Protein AF-A7T6X8-F1 (afdb_monomer)

Organism: Nematostella vectensis (NCBI:txid45351)

Mean predicted aligned error: 19.82 Å

InterPro domains:
  IPR000061 SWAP/Surp [PF01805] (170-222)
  IPR000061 SWAP/Surp [PS50128] (172-215)
  IPR000061 SWAP/Surp [SM00648] (170-224)
  IPR035967 SWAP/Surp superfamily [G3DSA:1.10.10.790] (155-224)
  IPR035967 SWAP/Surp superfamily [SSF109905] (158-223)
  IPR051485 SR-related and CTD-associated factor [PTHR23140] (83-224)

Sequence (224 aa):
MAKLSASLIEEKLKAELSPKPDLKKKMKEKEKKKSNLELFKEELKRNQEERELRHKLKKGEMTDIPKEVLEALPSSFLLAQPKGKDIMGFEMKLGWGKAVPLPPHPIYVPPDMEEDNTPPPPSGLPFNAQPDNNTPSSENSENLDPNGFDRETLANAVVKVVIPKERGVLSMIHRVVEFVVREGPMFEAMIMNREINNPKMRFLFDNQSHEHTYYRWRLYSILQ

Foldseek 3Di:
DDPDDPVVVVVVVVVPPDPDDDDDPPDDPPPPPQPPVRVVVVVVVVVVVVVVVLVCVVVVVPPPDDPVVVVPDDCVSVPDFPAFDDDPNDGHTDDPDDDDPDPPDDPDDPPVRVVLQDADDQPVDFLSFAFDPPDPPDPPCPQADPVRDRPVRVVRTHHRQHQDPDPLLNVVLVVQLVVCVVVHPVSLVVCCVVCVPPPSCVLSVDRNDSSVSNSVVVSVVVVD

Solvent-accessible surface area (backbone atoms only — not comparable to full-atom values): 14329 Å² total; per-residue (Å²): 145,84,81,79,62,70,66,61,50,56,56,57,62,65,70,74,68,74,80,78,89,79,91,90,81,84,90,75,88,75,78,70,74,67,50,74,67,52,50,50,52,50,49,52,49,52,53,49,52,50,50,49,51,52,50,37,57,74,70,65,60,62,87,83,54,60,68,71,60,65,72,72,47,60,71,81,74,69,57,62,66,59,74,51,51,69,56,95,89,41,71,45,68,72,66,92,70,74,85,74,80,74,68,97,61,73,97,74,77,58,67,76,66,49,57,65,76,45,80,76,75,87,57,82,43,77,56,39,22,38,72,48,89,86,59,79,84,73,87,67,86,81,52,55,42,102,85,72,43,52,53,69,54,63,74,53,37,46,67,85,75,36,83,59,86,51,66,69,49,44,53,47,46,54,53,50,42,57,50,30,73,73,68,30,71,68,47,50,56,51,48,51,71,73,41,70,88,39,78,80,53,41,46,81,74,37,60,70,40,52,52,19,37,34,45,53,50,53,46,51,68,72,74,106

Radius of gyration: 42.23 Å; Cα contacts (8 Å, |Δi|>4): 136; chains: 1; bounding box: 113×102×73 Å

Nearest PDB structures (foldseek):
  7vh9-assembly1_A  TM=9.085E-01  e=1.928E-02  Homo sapiens

Secondary structure (DSSP, 8-state):
---SSHHHHHHHHHHS-------S--SSS------HHHHHHHHHHHHHHHHHHHHHHHHT-GGGS-HHHHHHS-TTTS----PPEEETTEEE----PPP-PPPSS-S---HHHHHHTSPPP--SSGGGPBPPTTS-----TT-B-TTS-BHHHHHH-B------S-HHHHHHHHHHHHHHHHH-HHHHHHHHHHSTT-GGGGGGT-TTSHHHHHHHHHHHHHH-

Structure (mmCIF, N/CA/C/O backbone):
data_AF-A7T6X8-F1
#
_entry.id   AF-A7T6X8-F1
#
loop_
_atom_site.group_PDB
_atom_site.id
_atom_site.type_symbol
_atom_site.label_atom_id
_atom_site.label_alt_id
_atom_site.label_comp_id
_atom_site.label_asym_id
_atom_site.label_entity_id
_atom_site.label_seq_id
_atom_site.pdbx_PDB_ins_code
_atom_site.Cartn_x
_atom_site.Cartn_y
_atom_site.Cartn_z
_atom_site.occupancy
_atom_site.B_iso_or_equiv
_atom_site.auth_seq_id
_atom_site.auth_comp_id
_atom_site.auth_asym_id
_atom_site.auth_atom_id
_atom_site.pdbx_PDB_model_num
ATOM 1 N N . MET A 1 1 ? -82.992 75.136 9.584 1.00 50.44 1 MET A N 1
ATOM 2 C CA . MET A 1 1 ? -81.829 74.812 8.729 1.00 50.44 1 MET A CA 1
ATOM 3 C C . MET A 1 1 ? -80.663 74.359 9.608 1.00 50.44 1 MET A C 1
ATOM 5 O O . MET A 1 1 ? -79.770 75.146 9.859 1.00 50.44 1 MET A O 1
ATOM 9 N N . ALA A 1 2 ? -80.736 73.131 10.142 1.00 51.50 2 ALA A N 1
ATOM 10 C CA . ALA A 1 2 ? -79.654 72.406 10.839 1.00 51.50 2 ALA A CA 1
ATOM 11 C C . ALA A 1 2 ? -80.142 70.978 11.192 1.00 51.50 2 ALA A C 1
ATOM 13 O O . ALA A 1 2 ? -80.046 70.519 12.323 1.00 51.50 2 ALA A O 1
ATOM 14 N N . LYS A 1 3 ? -80.774 70.297 10.227 1.00 49.47 3 LYS A N 1
ATOM 15 C CA . LYS A 1 3 ? -80.885 68.830 10.224 1.00 49.47 3 LYS A CA 1
ATOM 16 C C . LYS A 1 3 ? -79.689 68.331 9.400 1.00 49.47 3 LYS A C 1
ATOM 18 O O . LYS A 1 3 ? -79.326 69.030 8.460 1.00 49.47 3 LYS A O 1
ATOM 23 N N . LEU A 1 4 ? -79.161 67.139 9.696 1.00 52.66 4 LEU A N 1
ATOM 24 C CA . LEU A 1 4 ? -78.288 66.308 8.831 1.00 52.66 4 LEU A CA 1
ATOM 25 C C . LEU A 1 4 ? -76.766 66.259 9.088 1.00 52.66 4 LEU A C 1
ATOM 27 O O . LEU A 1 4 ? -76.119 65.451 8.433 1.00 52.66 4 LEU A O 1
ATOM 31 N N . SER A 1 5 ? -76.172 66.988 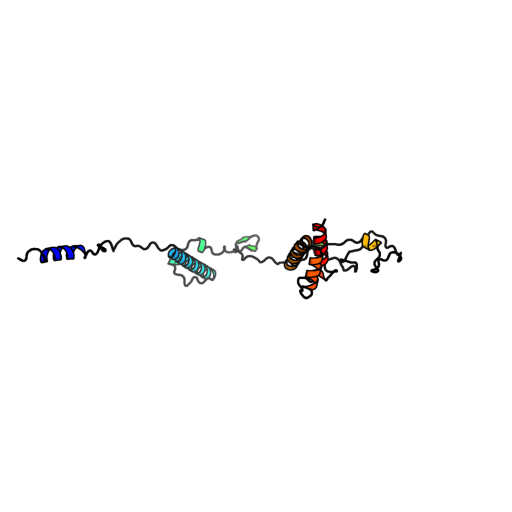10.042 1.00 59.84 5 SER A N 1
ATOM 32 C CA . SER A 1 5 ? -74.721 66.847 10.319 1.00 59.84 5 SER A CA 1
ATOM 33 C C . SER A 1 5 ? -74.378 66.047 11.581 1.00 59.84 5 SER A C 1
ATOM 35 O O . SER A 1 5 ? -73.465 65.234 11.537 1.00 59.84 5 SER A O 1
ATOM 37 N N . ALA A 1 6 ? -75.110 66.196 12.688 1.00 59.00 6 ALA A N 1
ATOM 38 C CA . ALA A 1 6 ? -74.748 65.531 13.948 1.00 59.00 6 ALA A CA 1
ATOM 39 C C . ALA A 1 6 ? -75.032 64.013 13.952 1.00 59.00 6 ALA A C 1
ATOM 41 O O . ALA A 1 6 ? -74.195 63.233 14.395 1.00 59.00 6 ALA A O 1
ATOM 42 N N . SER A 1 7 ? -76.155 63.569 13.378 1.00 58.25 7 SER A N 1
ATOM 43 C CA . SER A 1 7 ? -76.519 62.143 13.371 1.00 58.25 7 SER A CA 1
ATOM 44 C C . SER A 1 7 ? -75.709 61.305 12.372 1.00 58.25 7 SER A C 1
ATOM 46 O O . SER A 1 7 ? -75.439 60.140 12.639 1.00 58.25 7 SER A O 1
ATOM 48 N N . LEU A 1 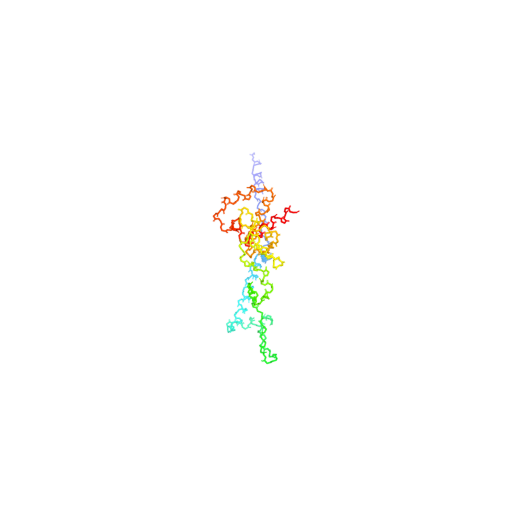8 ? -75.264 61.892 11.249 1.00 60.16 8 LEU A N 1
ATOM 49 C CA . LEU A 1 8 ? -74.367 61.214 10.297 1.00 60.16 8 LEU A CA 1
ATOM 50 C C . LEU A 1 8 ? -72.936 61.070 10.847 1.00 60.16 8 LEU A C 1
ATOM 52 O O . LEU A 1 8 ? -72.212 60.157 10.453 1.00 60.16 8 LEU A O 1
ATOM 56 N N . ILE A 1 9 ? -72.524 61.966 11.750 1.00 62.59 9 ILE A N 1
ATOM 57 C CA . ILE A 1 9 ? -71.222 61.898 12.424 1.00 62.59 9 ILE A CA 1
ATOM 58 C C . ILE A 1 9 ? -71.258 60.835 13.535 1.00 62.59 9 ILE A C 1
ATOM 60 O O . ILE A 1 9 ? -70.310 60.060 13.655 1.00 62.59 9 ILE A O 1
ATOM 64 N N . GLU A 1 10 ? -72.363 60.724 14.282 1.00 60.19 10 GLU A N 1
ATOM 65 C CA . GLU A 1 10 ? -72.543 59.679 15.303 1.00 60.19 10 GLU A CA 1
ATOM 66 C C . GLU A 1 10 ? -72.626 58.259 14.719 1.00 60.19 10 GLU A C 1
ATOM 68 O O . GLU A 1 10 ? -72.122 57.317 15.331 1.00 60.19 10 GLU A O 1
ATOM 73 N N . GLU A 1 11 ? -73.192 58.086 13.521 1.00 62.22 11 GLU A N 1
ATOM 74 C CA . GLU A 1 11 ? -73.258 56.777 12.856 1.00 62.22 11 GLU A CA 1
ATOM 75 C C . GLU A 1 11 ? -71.891 56.344 12.287 1.00 62.22 11 GLU A C 1
ATOM 77 O O . GLU A 1 11 ? -71.513 55.176 12.398 1.00 62.22 11 GLU A O 1
ATOM 82 N N . LYS A 1 12 ? -71.083 57.292 11.783 1.00 58.94 12 LYS A N 1
ATOM 83 C CA . LYS A 1 12 ? -69.713 57.017 11.307 1.00 58.94 12 LYS A CA 1
ATOM 84 C C . LYS A 1 12 ? -68.719 56.715 12.434 1.00 58.94 12 LYS A C 1
ATOM 86 O O . LYS A 1 12 ? -67.838 55.882 12.244 1.00 58.94 12 LYS A O 1
ATOM 91 N N . LEU A 1 13 ? -68.872 57.324 13.612 1.00 55.81 13 LEU A N 1
ATOM 92 C CA . LEU A 1 13 ? -68.012 57.053 14.777 1.00 55.81 13 LEU A CA 1
ATOM 93 C C . LEU A 1 13 ? -68.294 55.693 15.441 1.00 55.81 13 LEU A C 1
ATOM 95 O O . LEU A 1 13 ? -67.422 55.144 16.111 1.00 55.81 13 LEU A O 1
ATOM 99 N N . LYS A 1 14 ? -69.481 55.112 15.224 1.00 55.38 14 LYS A N 1
ATOM 100 C CA . LYS A 1 14 ? -69.857 53.788 15.750 1.00 55.38 14 LYS A CA 1
ATOM 101 C C . LYS A 1 14 ? -69.398 52.612 14.877 1.00 55.38 14 LYS A C 1
ATOM 103 O O . LYS A 1 14 ? -69.397 51.484 15.362 1.00 55.38 14 LYS A O 1
ATOM 108 N N . ALA A 1 15 ? -68.990 52.860 13.628 1.00 53.78 15 ALA A N 1
ATOM 109 C CA . ALA A 1 15 ? -68.554 51.826 12.683 1.00 53.78 15 ALA A CA 1
ATOM 110 C C . ALA A 1 15 ? -67.023 51.619 12.618 1.00 53.78 15 ALA A C 1
ATOM 112 O O . ALA A 1 15 ? -66.588 50.567 12.156 1.00 53.78 15 ALA A O 1
ATOM 113 N N . GLU A 1 16 ? -66.203 52.559 13.112 1.00 48.94 16 GLU A N 1
ATOM 114 C CA . GLU A 1 16 ? -64.727 52.437 13.123 1.00 48.94 16 GLU A CA 1
ATOM 115 C C . GLU A 1 16 ? -64.099 52.080 14.483 1.00 48.94 16 GLU A C 1
ATOM 117 O O . GLU A 1 16 ? -62.890 51.871 14.566 1.00 48.94 16 GLU A O 1
ATOM 122 N N . LEU A 1 17 ? -64.888 51.908 15.549 1.00 42.56 17 LEU A N 1
ATOM 123 C CA . LEU A 1 17 ? -64.399 51.375 16.828 1.00 42.56 17 LEU A CA 1
ATOM 124 C C . LEU A 1 17 ? -64.973 49.979 17.103 1.00 42.56 17 LEU A C 1
ATOM 126 O O . LEU A 1 17 ? -65.762 49.760 18.019 1.00 42.56 17 LEU A O 1
ATOM 130 N N . SER A 1 18 ? -64.543 49.003 16.305 1.00 33.81 18 SER A N 1
ATOM 131 C CA . SER A 1 18 ? -64.706 47.583 16.619 1.00 33.81 18 SER A CA 1
ATOM 132 C C . SER A 1 18 ? -63.384 46.983 17.122 1.00 33.81 18 SER A C 1
ATOM 134 O O . SER A 1 18 ? -62.561 46.550 16.309 1.00 33.81 18 SER A O 1
ATOM 136 N N . PRO A 1 19 ? -63.155 46.871 18.441 1.00 40.06 19 PRO A N 1
ATOM 137 C CA . PRO A 1 19 ? -62.264 45.853 18.965 1.00 40.06 19 PRO A CA 1
ATOM 138 C C . PRO A 1 19 ? -63.026 44.523 18.973 1.00 40.06 19 PRO A C 1
ATOM 140 O O . PRO A 1 19 ? -63.992 44.334 19.713 1.00 40.06 19 PRO A O 1
ATOM 143 N N . LYS A 1 20 ? -62.611 43.603 18.096 1.00 39.06 20 LYS A N 1
ATOM 144 C CA . LYS A 1 20 ? -63.085 42.212 18.082 1.00 39.06 20 LYS A CA 1
ATOM 145 C C . LYS A 1 20 ? -62.860 41.589 19.475 1.00 39.06 20 LYS A C 1
ATOM 147 O O . LYS A 1 20 ? -61.807 41.827 20.067 1.00 39.06 20 LYS A O 1
ATOM 152 N N . PRO A 1 21 ? -63.822 40.823 20.016 1.00 36.31 21 PRO A N 1
ATOM 153 C CA . PRO A 1 21 ? -63.784 40.381 21.402 1.00 36.31 21 PRO A CA 1
ATOM 154 C C . PRO A 1 21 ? -62.781 39.242 21.596 1.00 36.31 21 PRO A C 1
ATOM 156 O O . PRO A 1 21 ? -63.020 38.108 21.188 1.00 36.31 21 PRO A O 1
ATOM 159 N N . ASP A 1 22 ? -61.697 39.548 22.297 1.00 35.78 22 ASP A N 1
ATOM 160 C CA . ASP A 1 22 ? -60.913 38.579 23.052 1.00 35.78 22 ASP A CA 1
ATOM 161 C C . ASP A 1 22 ? -61.308 38.655 24.537 1.00 35.78 22 ASP A C 1
ATOM 163 O O . ASP A 1 22 ? -61.564 39.739 25.057 1.00 35.78 22 ASP A O 1
ATOM 167 N N . LEU A 1 23 ? -61.265 37.498 25.219 1.00 48.44 23 LEU A N 1
ATOM 168 C CA . LEU A 1 23 ? -61.299 37.277 26.684 1.00 48.44 23 LEU A CA 1
ATOM 169 C C . LEU A 1 23 ? -62.648 36.899 27.329 1.00 48.44 23 LEU A C 1
ATOM 171 O O . LEU A 1 23 ? -63.257 37.691 28.040 1.00 48.44 23 LEU A O 1
ATOM 175 N N . LYS A 1 24 ? -63.015 35.609 27.233 1.00 37.84 24 LYS A N 1
ATOM 176 C CA . LYS A 1 24 ? -63.602 34.811 28.346 1.00 37.84 24 LYS A CA 1
ATOM 177 C C . LYS A 1 24 ? -63.595 33.296 28.045 1.00 37.84 24 LYS A C 1
ATOM 179 O O . LYS A 1 24 ? -64.606 32.610 28.091 1.00 37.84 24 LYS A O 1
ATOM 184 N N . LYS A 1 25 ? -62.412 32.753 27.742 1.00 36.09 25 LYS A N 1
ATOM 185 C CA . LYS A 1 25 ? -62.094 31.310 27.852 1.00 36.09 25 LYS A CA 1
ATOM 186 C C . LYS A 1 25 ? -60.637 31.110 28.301 1.00 36.09 25 LYS A C 1
ATOM 188 O O . LYS A 1 25 ? -59.904 30.252 27.832 1.00 36.09 25 LYS A O 1
ATOM 193 N N . LYS A 1 26 ? -60.196 31.974 29.218 1.00 39.12 26 LYS A N 1
ATOM 194 C CA . LYS A 1 26 ? -58.982 31.816 30.025 1.00 39.12 26 LYS A CA 1
ATOM 195 C C . LYS A 1 26 ? -59.461 31.227 31.351 1.00 39.12 26 LYS A C 1
ATOM 197 O O . LYS A 1 26 ? -60.152 31.947 32.055 1.00 39.12 26 LYS A O 1
ATOM 202 N N . MET A 1 27 ? -59.177 29.948 31.627 1.00 34.91 27 MET A N 1
ATOM 203 C CA . MET A 1 27 ? -58.890 29.378 32.970 1.00 34.91 27 MET A CA 1
ATOM 204 C C . MET A 1 27 ? -59.031 27.848 33.080 1.00 34.91 27 MET A C 1
ATOM 206 O O . MET A 1 27 ? -58.720 27.297 34.129 1.00 34.91 27 MET A O 1
ATOM 210 N N . LYS A 1 28 ? -59.388 27.114 32.024 1.00 39.09 28 LYS A N 1
ATOM 211 C CA . LYS A 1 28 ? -59.296 25.644 32.025 1.00 39.09 28 LYS A CA 1
ATOM 212 C C . LYS A 1 28 ? -58.797 25.192 30.657 1.00 39.09 28 LYS A C 1
ATOM 214 O O . LYS A 1 28 ? -59.257 25.736 29.663 1.00 39.09 28 LYS A O 1
ATOM 219 N N . GLU A 1 29 ? -57.852 24.254 30.627 1.00 39.50 29 GLU A N 1
ATOM 220 C CA . GLU A 1 29 ? -57.319 23.611 29.409 1.00 39.50 29 GLU A CA 1
ATOM 221 C C . GLU A 1 29 ? -56.151 24.315 28.676 1.00 39.50 29 GLU A C 1
ATOM 223 O O . GLU A 1 29 ? -56.064 24.370 27.455 1.00 39.50 29 GLU A O 1
ATOM 228 N N . LYS A 1 30 ? -55.169 24.806 29.435 1.00 39.09 30 LYS A N 1
ATOM 229 C CA . LYS A 1 30 ? -53.761 24.776 28.998 1.00 39.09 30 LYS A CA 1
ATOM 230 C C . LYS A 1 30 ? -52.919 24.166 30.116 1.00 39.09 30 LYS A C 1
ATOM 232 O O . LYS A 1 30 ? -51.981 24.787 30.609 1.00 39.09 30 LYS A O 1
ATOM 237 N N . GLU A 1 31 ? -53.251 22.939 30.518 1.00 48.81 31 GLU A N 1
ATOM 238 C CA . GLU A 1 31 ? -52.177 22.033 30.926 1.00 48.81 31 GLU A CA 1
ATOM 239 C C . GLU A 1 31 ? -51.300 21.901 29.690 1.00 48.81 31 GLU A C 1
ATOM 241 O O . GLU A 1 31 ? -51.691 21.322 28.676 1.00 48.81 31 GLU A O 1
ATOM 246 N N . LYS A 1 32 ? -50.178 22.618 29.713 1.00 55.75 32 LYS A N 1
ATOM 247 C CA . LYS A 1 32 ? -49.198 22.603 28.641 1.00 55.75 32 LYS A CA 1
ATOM 248 C C . LYS A 1 32 ? -48.822 21.139 28.454 1.00 55.75 32 LYS A C 1
ATOM 250 O O . LYS A 1 32 ? -48.111 20.588 29.290 1.00 55.75 32 LYS A O 1
ATOM 255 N N . LYS A 1 33 ? -49.315 20.506 27.383 1.00 63.53 33 LYS A N 1
ATOM 256 C CA . LYS A 1 33 ? -48.686 19.299 26.851 1.00 63.53 33 LYS A CA 1
ATOM 257 C C . LYS A 1 33 ? -47.220 19.677 26.720 1.00 63.53 33 LYS A C 1
ATOM 259 O O . LYS A 1 33 ? -46.905 20.579 25.940 1.00 63.53 33 LYS A O 1
ATOM 264 N N . LYS A 1 34 ? -46.382 19.106 27.590 1.00 66.06 34 LYS A N 1
ATOM 265 C CA . LYS A 1 34 ? -44.943 19.356 27.599 1.00 66.06 34 LYS A CA 1
ATOM 266 C C . LYS A 1 34 ? -44.478 19.224 26.154 1.00 66.06 34 LYS A C 1
ATOM 268 O O . LYS A 1 34 ? -44.873 18.278 25.469 1.00 66.06 34 LYS A O 1
ATOM 273 N N . SER A 1 35 ? -43.744 20.218 25.663 1.00 77.81 35 SER A N 1
ATOM 274 C CA . SER A 1 35 ? -43.214 20.162 24.298 1.00 77.81 35 SER A CA 1
ATOM 275 C C . SER A 1 35 ? -42.442 18.850 24.134 1.00 77.81 35 SER A C 1
ATOM 277 O O . SER A 1 35 ? -41.796 18.415 25.086 1.00 77.81 35 SER A O 1
ATOM 279 N N . ASN A 1 36 ? -42.456 18.220 22.955 1.00 81.62 36 ASN A N 1
ATOM 280 C CA . ASN A 1 36 ? -41.652 17.011 22.710 1.00 81.62 36 ASN A CA 1
ATOM 281 C C . ASN A 1 36 ? -40.183 17.213 23.128 1.00 81.62 36 ASN A C 1
ATOM 283 O O . ASN A 1 36 ? -39.534 16.290 23.606 1.00 81.62 36 ASN A O 1
ATOM 287 N N . LEU A 1 37 ? -39.683 18.450 23.026 1.00 81.00 37 LEU A N 1
ATOM 288 C CA . LEU A 1 37 ? -38.355 18.833 23.492 1.00 81.00 37 LEU A CA 1
ATOM 289 C C . LEU A 1 37 ? -38.225 18.861 25.025 1.00 81.00 37 LEU A C 1
ATOM 291 O O . LEU A 1 37 ? -37.175 18.514 25.555 1.00 81.00 37 LEU A O 1
ATOM 295 N N . GLU A 1 38 ? -39.258 19.297 25.742 1.00 82.81 38 GLU A N 1
ATOM 296 C CA . GLU A 1 38 ? -39.285 19.287 27.210 1.00 82.81 38 GLU A CA 1
ATOM 297 C C . GLU A 1 38 ? -39.385 17.859 27.741 1.00 82.81 38 GLU A C 1
ATOM 299 O O . GLU A 1 38 ? -38.631 17.508 28.642 1.00 82.81 38 GLU A O 1
ATOM 304 N N . LEU A 1 39 ? -40.227 17.023 27.122 1.00 82.31 39 LEU A N 1
ATOM 305 C CA . LEU A 1 39 ? -40.316 15.591 27.418 1.00 82.31 39 LEU A CA 1
ATOM 306 C C . LEU A 1 39 ? -38.972 14.899 27.198 1.00 82.31 39 LEU A C 1
ATOM 308 O O . LEU A 1 39 ? -38.510 14.165 28.064 1.00 82.31 39 LEU A O 1
ATOM 312 N N . PHE A 1 40 ? -38.309 15.191 26.078 1.00 83.75 40 PHE A N 1
ATOM 313 C CA . PHE A 1 40 ? -37.001 14.622 25.777 1.00 83.75 40 PHE A CA 1
ATOM 314 C C . PHE A 1 40 ? -35.920 15.073 26.772 1.00 83.75 40 PHE A C 1
ATOM 316 O O . PHE A 1 40 ? -35.116 14.268 27.235 1.00 83.75 40 PHE A O 1
ATOM 323 N N . LYS A 1 41 ? -35.904 16.356 27.152 1.00 90.25 41 LYS A N 1
ATOM 324 C CA . LYS A 1 41 ? -34.962 16.878 28.157 1.00 90.25 41 LYS A CA 1
ATOM 325 C C . LYS A 1 41 ? -35.209 16.288 29.545 1.00 90.25 41 LYS A C 1
ATOM 327 O O . LYS A 1 41 ? -34.253 15.964 30.244 1.00 90.25 41 LYS A O 1
ATOM 332 N N . GLU A 1 42 ? -36.469 16.144 29.938 1.00 86.06 42 GLU A N 1
ATOM 333 C CA . GLU A 1 42 ? -36.867 15.519 31.201 1.00 86.06 42 GLU A CA 1
ATOM 334 C C . GLU A 1 42 ? -36.509 14.028 31.221 1.00 86.06 42 GLU A C 1
ATOM 336 O O . GLU A 1 42 ? -35.985 13.536 32.216 1.00 86.06 42 GLU A O 1
ATOM 341 N N . GLU A 1 43 ? -36.689 13.327 30.100 1.00 82.88 43 GLU A N 1
ATOM 342 C CA . GLU A 1 43 ? -36.266 11.938 29.929 1.00 82.88 43 GLU A CA 1
ATOM 343 C C . GLU A 1 43 ? -34.750 11.762 30.037 1.00 82.88 43 GLU A C 1
ATOM 345 O O . GLU A 1 43 ? -34.285 10.869 30.748 1.00 82.88 43 GLU A O 1
ATOM 350 N N . LEU A 1 44 ? -33.965 12.629 29.393 1.00 84.00 44 LEU A N 1
ATOM 351 C CA . LEU A 1 44 ? -32.509 12.595 29.526 1.00 84.00 44 LEU A CA 1
ATOM 352 C C . LEU A 1 44 ? -32.063 12.858 30.963 1.00 84.00 44 LEU A C 1
ATOM 354 O O . LEU A 1 44 ? -31.179 12.161 31.460 1.00 84.00 44 LEU A O 1
ATOM 358 N N . LYS A 1 45 ? -32.685 13.832 31.634 1.00 88.56 45 LYS A N 1
ATOM 359 C CA . LYS A 1 45 ? -32.372 14.158 33.026 1.00 88.56 45 LYS A CA 1
ATOM 360 C C . LYS A 1 45 ? -32.687 12.984 33.954 1.00 88.56 45 LYS A C 1
ATOM 362 O O . LYS A 1 45 ? -31.823 12.577 34.721 1.00 88.56 45 LYS A O 1
ATOM 367 N N . ARG A 1 46 ? -33.861 12.369 33.795 1.00 80.94 46 ARG A N 1
ATOM 368 C CA . ARG A 1 46 ? -34.264 11.163 34.528 1.00 80.94 46 ARG A CA 1
ATOM 369 C C . ARG A 1 46 ? -33.301 10.000 34.288 1.00 80.94 46 ARG A C 1
ATOM 371 O O . ARG A 1 46 ? -32.886 9.354 35.239 1.00 80.94 46 ARG A O 1
ATOM 378 N N . ASN A 1 47 ? -32.897 9.750 33.042 1.00 77.00 47 ASN A N 1
ATOM 379 C CA . ASN A 1 47 ? -31.933 8.689 32.725 1.00 77.00 47 ASN A CA 1
ATOM 380 C C . ASN A 1 47 ? -30.545 8.959 33.329 1.00 77.00 47 ASN A C 1
ATOM 382 O O . ASN A 1 47 ? -29.827 8.024 33.683 1.00 77.00 47 ASN A O 1
ATOM 386 N N . GLN A 1 48 ? -30.143 10.226 33.435 1.00 77.19 48 GLN A N 1
ATOM 387 C CA . GLN A 1 48 ? -28.886 10.612 34.067 1.00 77.19 48 GLN A CA 1
ATOM 388 C C . GLN A 1 48 ? -28.944 10.409 35.587 1.00 77.19 48 GLN A C 1
ATOM 390 O O . GLN A 1 48 ? -28.058 9.766 36.147 1.00 77.19 48 GLN A O 1
ATOM 395 N N . GLU A 1 49 ? -30.022 10.857 36.229 1.00 79.69 49 GLU A N 1
ATOM 396 C CA . GLU A 1 49 ? -30.288 10.635 37.656 1.00 79.69 49 GLU A CA 1
ATOM 397 C C . GLU A 1 49 ? -30.357 9.134 37.980 1.00 79.69 49 GLU A C 1
ATOM 399 O O . GLU A 1 49 ? -29.756 8.666 38.945 1.00 79.69 49 GLU A O 1
ATOM 404 N N . GLU A 1 50 ? -31.003 8.343 37.122 1.00 77.81 50 GLU A N 1
ATOM 405 C CA . GLU A 1 50 ? -31.057 6.886 37.230 1.00 77.81 50 GLU A CA 1
ATOM 406 C C . GLU A 1 50 ? -29.658 6.248 37.161 1.00 77.81 50 GLU A C 1
ATOM 408 O O . GLU A 1 50 ? -29.326 5.365 37.957 1.00 77.81 50 GLU A O 1
ATOM 413 N N . ARG A 1 51 ? -28.807 6.688 36.225 1.00 70.25 51 ARG A N 1
ATOM 414 C CA . ARG A 1 51 ? -27.418 6.209 36.106 1.00 70.25 51 ARG A CA 1
ATOM 415 C C . ARG A 1 51 ? -26.582 6.577 37.324 1.00 70.25 51 ARG A C 1
ATOM 417 O O . ARG A 1 51 ? -25.774 5.763 37.768 1.00 70.25 51 ARG A O 1
ATOM 424 N N . GLU A 1 52 ? -26.779 7.771 37.866 1.00 78.19 52 GLU A N 1
ATOM 425 C CA . GLU A 1 52 ? -26.105 8.225 39.080 1.00 78.19 52 GLU A CA 1
ATOM 426 C C . GLU A 1 52 ? -26.546 7.417 40.300 1.00 78.19 52 GLU A C 1
ATOM 428 O O . GLU A 1 52 ? -25.691 6.960 41.059 1.00 78.19 52 GLU A O 1
ATOM 433 N N . LEU A 1 53 ? -27.846 7.141 40.442 1.00 75.31 53 LEU A N 1
ATOM 434 C CA . LEU A 1 53 ? -28.375 6.244 41.471 1.00 75.31 53 LEU A CA 1
ATOM 435 C C . LEU A 1 53 ? -27.787 4.834 41.342 1.00 75.31 53 LEU A C 1
ATOM 437 O O . LEU A 1 53 ? -27.298 4.288 42.329 1.00 75.31 53 LEU A O 1
ATOM 441 N N . ARG A 1 54 ? -27.737 4.264 40.128 1.00 68.19 54 ARG A N 1
ATOM 442 C CA . ARG A 1 54 ? -27.086 2.962 39.871 1.00 68.19 54 ARG A CA 1
ATOM 443 C C . ARG A 1 54 ? -25.612 2.978 40.263 1.00 68.19 54 ARG A C 1
ATOM 445 O O . ARG A 1 54 ? -25.104 2.005 40.815 1.00 68.19 54 ARG A O 1
ATOM 452 N N . HIS A 1 55 ? -24.911 4.065 39.960 1.00 70.25 55 HIS A N 1
ATOM 453 C CA . HIS A 1 55 ? -23.494 4.195 40.262 1.00 70.25 55 HIS A CA 1
ATOM 454 C C . HIS A 1 55 ? -23.235 4.323 41.771 1.00 70.25 55 HIS A C 1
ATOM 456 O O . HIS A 1 55 ? -22.330 3.661 42.279 1.00 70.25 55 HIS A O 1
ATOM 462 N N . LYS A 1 56 ? -24.054 5.096 42.495 1.00 74.69 56 LYS A N 1
ATOM 463 C CA . LYS A 1 56 ? -24.018 5.196 43.965 1.00 74.69 56 LYS A CA 1
ATOM 464 C C . LYS A 1 56 ? -24.342 3.858 44.632 1.00 74.69 56 LYS A C 1
ATOM 466 O O . LYS A 1 56 ? -23.589 3.402 45.489 1.00 74.69 56 LYS A O 1
ATOM 471 N N . LEU A 1 57 ? -25.382 3.168 44.153 1.00 66.62 57 LEU A N 1
ATOM 472 C CA . LEU A 1 57 ? -25.766 1.834 44.624 1.00 66.62 57 LEU A CA 1
ATOM 473 C C . LEU A 1 57 ? -24.637 0.812 44.417 1.00 66.62 57 LEU A C 1
ATOM 475 O O . LEU A 1 57 ? -24.315 0.049 45.323 1.00 66.62 57 LEU A O 1
ATOM 479 N N . LYS A 1 58 ? -23.976 0.837 43.250 1.00 65.12 58 LYS A N 1
ATOM 480 C CA . LYS A 1 58 ? -22.822 -0.023 42.944 1.00 65.12 58 LYS A CA 1
ATOM 481 C C . LYS A 1 58 ? -21.597 0.285 43.814 1.00 65.12 58 LYS A C 1
ATOM 483 O O . LYS A 1 58 ? -20.815 -0.622 44.085 1.00 65.12 58 LYS A O 1
ATOM 488 N N . LYS A 1 59 ? -21.411 1.542 44.224 1.00 65.44 59 LYS A N 1
ATOM 489 C CA . LYS A 1 59 ? -20.319 1.971 45.114 1.00 65.44 59 LYS A CA 1
ATOM 490 C C . LYS A 1 59 ? -20.590 1.710 46.601 1.00 65.44 59 LYS A C 1
ATOM 492 O O . LYS A 1 59 ? -19.668 1.857 47.393 1.00 65.44 59 LYS A O 1
ATOM 497 N N . GLY A 1 60 ? -21.799 1.284 46.973 1.00 59.12 60 GLY A N 1
ATOM 498 C CA . GLY A 1 60 ? -22.142 0.952 48.358 1.00 59.12 60 GLY A CA 1
ATOM 499 C C . GLY A 1 60 ? -22.523 2.150 49.236 1.00 59.12 60 GLY A C 1
ATOM 500 O O . GLY A 1 60 ? -22.680 1.978 50.440 1.00 59.12 60 GLY A O 1
ATOM 501 N N . GLU A 1 61 ? -22.736 3.339 48.662 1.00 59.25 61 GLU A N 1
ATOM 502 C CA . GLU A 1 61 ? -23.239 4.540 49.359 1.00 59.25 61 GLU A CA 1
ATOM 503 C C . GLU A 1 61 ? -24.770 4.464 49.543 1.00 59.25 61 GLU A C 1
ATOM 505 O O . GLU A 1 61 ? -25.530 5.298 49.055 1.00 59.25 61 GLU A O 1
ATOM 510 N N . MET A 1 62 ? -25.259 3.403 50.195 1.00 57.66 62 MET A N 1
ATOM 511 C CA . MET A 1 62 ? -26.699 3.180 50.409 1.00 57.66 62 MET A CA 1
ATOM 512 C C . MET A 1 62 ? -27.287 4.031 51.549 1.00 57.66 62 MET A C 1
ATOM 514 O O . MET A 1 62 ? -28.501 4.051 51.728 1.00 57.66 62 MET A O 1
ATOM 518 N N . THR A 1 63 ? -26.443 4.704 52.338 1.00 57.19 63 THR A N 1
ATOM 519 C CA . THR A 1 63 ? -26.837 5.434 53.556 1.00 57.19 63 THR A CA 1
ATOM 520 C C . THR A 1 63 ? -27.549 6.754 53.276 1.00 57.19 63 THR A C 1
ATOM 522 O O . THR A 1 63 ? -28.345 7.191 54.102 1.00 57.19 63 THR A O 1
ATOM 525 N N . ASP A 1 64 ? -27.313 7.348 52.105 1.00 60.19 64 ASP A N 1
ATOM 526 C CA . ASP A 1 64 ? -27.785 8.698 51.764 1.00 60.19 64 ASP A CA 1
ATOM 527 C C . ASP A 1 64 ? -29.008 8.685 50.829 1.00 60.19 64 ASP A C 1
ATOM 529 O O . ASP A 1 64 ? -29.458 9.731 50.357 1.00 60.19 64 ASP A O 1
ATOM 533 N N . ILE A 1 65 ? -29.552 7.499 50.529 1.00 63.03 65 ILE A N 1
ATOM 534 C CA . ILE A 1 65 ? -30.700 7.333 49.632 1.00 63.03 65 ILE A CA 1
ATOM 535 C C . ILE A 1 65 ? -31.979 7.191 50.477 1.00 63.03 65 ILE A C 1
ATOM 537 O O . ILE A 1 65 ? -32.050 6.294 51.321 1.00 63.03 65 ILE A O 1
ATOM 541 N N . PRO A 1 66 ? -33.011 8.032 50.266 1.00 69.81 66 PRO A N 1
ATOM 542 C CA . PRO A 1 66 ? -34.281 7.914 50.978 1.00 69.81 66 PRO A CA 1
ATOM 543 C C . PRO A 1 66 ? -34.906 6.524 50.791 1.00 69.81 66 PRO A C 1
ATOM 545 O O . PRO A 1 66 ? -34.994 6.023 49.669 1.00 69.81 66 PRO A O 1
ATOM 548 N N . LYS A 1 67 ? -35.376 5.910 51.885 1.00 63.84 67 LYS A N 1
ATOM 549 C CA . LYS A 1 67 ? -35.940 4.544 51.891 1.00 63.84 67 LYS A CA 1
ATOM 550 C C . LYS A 1 67 ? -37.109 4.369 50.911 1.00 63.84 67 LYS A C 1
ATOM 552 O O . LYS A 1 67 ? -37.191 3.340 50.253 1.00 63.84 67 LYS A O 1
ATOM 557 N N . GLU A 1 68 ? -37.933 5.402 50.752 1.00 69.94 68 GLU A N 1
ATOM 558 C CA . GLU A 1 68 ? -39.062 5.441 49.807 1.00 69.94 68 GLU A CA 1
ATOM 559 C C . GLU A 1 68 ? -38.618 5.279 48.344 1.00 69.94 68 GLU A C 1
ATOM 561 O O . GLU A 1 68 ? -39.285 4.622 47.548 1.00 69.94 68 GLU A O 1
ATOM 566 N N . VAL A 1 69 ? -37.454 5.832 47.984 1.00 66.12 69 VAL A N 1
ATOM 567 C CA . VAL A 1 69 ? -36.890 5.711 46.633 1.00 66.12 69 VAL A CA 1
ATOM 568 C C . VAL A 1 69 ? -36.340 4.305 46.415 1.00 66.12 69 VAL A C 1
ATOM 570 O O . VAL A 1 69 ? -36.481 3.759 45.329 1.00 66.12 69 VAL A O 1
ATOM 573 N N . LEU A 1 70 ? -35.755 3.690 47.447 1.00 63.28 70 LEU A N 1
ATOM 574 C CA . LEU A 1 70 ? -35.257 2.314 47.384 1.00 63.28 70 LEU A CA 1
ATOM 575 C C . LEU A 1 70 ? -36.375 1.291 47.132 1.00 63.28 70 LEU A C 1
ATOM 577 O O . LEU A 1 70 ? -36.157 0.309 46.426 1.00 63.28 70 LEU A O 1
ATOM 581 N N . GLU A 1 71 ? -37.549 1.529 47.713 1.00 68.31 71 GLU A N 1
ATOM 582 C CA . GLU A 1 71 ? -38.713 0.640 47.648 1.00 68.31 71 GLU A CA 1
ATOM 583 C C . GLU A 1 71 ? -39.514 0.806 46.345 1.00 68.31 71 GLU A C 1
ATOM 585 O O . GLU A 1 71 ? -40.085 -0.156 45.837 1.00 68.31 71 GLU A O 1
ATOM 590 N N . ALA A 1 72 ? -39.490 2.004 45.750 1.00 69.88 72 ALA A N 1
ATOM 591 C CA . ALA A 1 72 ? -40.112 2.289 44.456 1.00 69.88 72 ALA A CA 1
ATOM 592 C C . ALA A 1 72 ? -39.266 1.854 43.240 1.00 69.88 72 ALA A C 1
ATOM 594 O O . ALA A 1 72 ? -39.740 1.916 42.101 1.00 69.88 72 ALA A O 1
ATOM 595 N N . LEU A 1 73 ? -38.012 1.433 43.444 1.00 61.50 73 LEU A N 1
ATOM 596 C CA . LEU A 1 73 ? -37.147 0.971 42.359 1.00 61.50 73 LEU A CA 1
ATOM 597 C C . LEU A 1 73 ? -37.521 -0.459 41.931 1.00 61.50 73 LEU A C 1
ATOM 599 O O . LEU A 1 73 ? -37.684 -1.341 42.775 1.00 61.50 73 LEU A O 1
ATOM 603 N N . PRO A 1 74 ? -37.603 -0.743 40.618 1.00 61.97 74 PRO A N 1
ATOM 604 C CA . PRO A 1 74 ? -37.885 -2.091 40.142 1.00 61.97 74 PRO A CA 1
ATOM 605 C C . PRO A 1 74 ? -36.795 -3.064 40.606 1.00 61.97 74 PRO A C 1
ATOM 607 O O . PRO A 1 74 ? -35.608 -2.734 40.589 1.00 61.97 74 PRO A O 1
ATOM 610 N N . SER A 1 75 ? -37.176 -4.293 40.973 1.00 57.72 75 SER A N 1
ATOM 611 C CA . SER A 1 75 ? -36.277 -5.304 41.564 1.00 57.72 75 SER A CA 1
ATOM 612 C C . SER A 1 75 ? -35.042 -5.624 40.705 1.00 57.72 75 SER A C 1
ATOM 614 O O . SER A 1 75 ? -34.028 -6.083 41.223 1.00 57.72 75 SER A O 1
ATOM 616 N N . SER A 1 76 ? -35.082 -5.322 39.403 1.00 56.25 76 SER A N 1
ATOM 617 C CA . SER A 1 76 ? -33.940 -5.392 38.484 1.00 56.25 76 SER A CA 1
ATOM 618 C C . SER A 1 76 ? -32.798 -4.419 38.817 1.00 56.25 76 SER A C 1
ATOM 620 O O . SER A 1 76 ? -31.669 -4.646 38.393 1.00 56.25 76 SER A O 1
ATOM 622 N N . PHE A 1 77 ? -33.059 -3.333 39.551 1.00 53.66 77 PHE A N 1
ATOM 623 C CA . PHE A 1 77 ? -32.027 -2.421 40.066 1.00 53.66 77 PHE A CA 1
ATOM 624 C C . PHE A 1 77 ? -31.370 -2.935 41.336 1.00 53.66 77 PHE A C 1
ATOM 626 O O . PHE A 1 77 ? -30.189 -2.683 41.556 1.00 53.66 77 PHE A O 1
ATOM 633 N N . LEU A 1 78 ? -32.133 -3.665 42.147 1.00 55.75 78 LEU A N 1
ATOM 634 C CA . LEU A 1 78 ? -31.659 -4.336 43.352 1.00 55.75 78 LEU A CA 1
ATOM 635 C C . LEU A 1 78 ? -30.967 -5.666 43.043 1.00 55.75 78 LEU A C 1
ATOM 637 O O . LEU A 1 78 ? -30.604 -6.383 43.976 1.00 55.75 78 LEU A O 1
ATOM 641 N N . LEU A 1 79 ? -30.749 -5.991 41.760 1.00 52.34 79 LEU A N 1
ATOM 642 C CA . LEU A 1 79 ? -29.865 -7.073 41.346 1.00 52.34 79 LEU A CA 1
ATOM 643 C C . LEU A 1 79 ? -28.424 -6.689 41.722 1.00 52.34 79 LEU A C 1
ATOM 645 O O . LEU A 1 79 ? -27.601 -6.287 40.897 1.00 52.34 79 LEU A O 1
ATOM 649 N N . ALA A 1 80 ? -28.123 -6.818 43.014 1.00 55.19 80 ALA A N 1
ATOM 650 C CA . ALA A 1 80 ? -26.787 -7.092 43.486 1.00 55.19 80 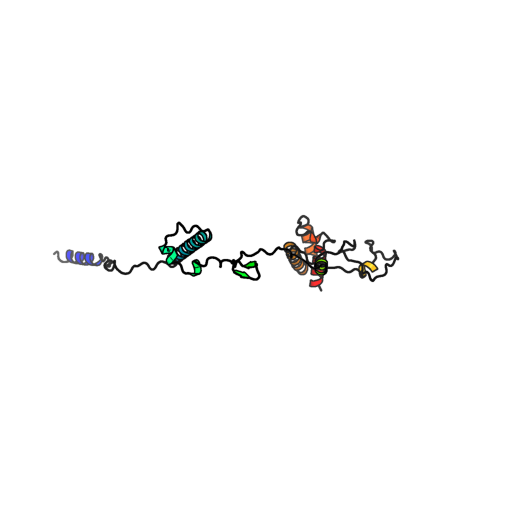ALA A CA 1
ATOM 651 C C . ALA A 1 80 ? -26.214 -8.162 42.556 1.00 55.19 80 ALA A C 1
ATOM 653 O O . ALA A 1 80 ? -26.909 -9.133 42.233 1.00 55.19 80 ALA A O 1
ATOM 654 N N . GLN A 1 81 ? -24.979 -7.954 42.088 1.00 55.28 81 GLN A N 1
ATOM 655 C CA . GLN A 1 81 ? -24.280 -8.989 41.333 1.00 55.28 81 GLN A CA 1
ATOM 656 C C . GLN A 1 81 ? -24.495 -10.312 42.068 1.00 55.28 81 GLN A C 1
ATOM 658 O O . GLN A 1 81 ? -24.332 -10.309 43.295 1.00 55.28 81 GLN A O 1
ATOM 663 N N . PRO A 1 82 ? -24.945 -11.382 41.383 1.00 56.62 82 PRO A N 1
ATOM 664 C CA . PRO A 1 82 ? -25.210 -12.641 42.057 1.00 56.62 82 PRO A CA 1
ATOM 665 C C . PRO A 1 82 ? -23.959 -12.968 42.865 1.00 56.62 82 PRO A C 1
ATOM 667 O O . PRO A 1 82 ? -22.870 -13.073 42.294 1.00 56.62 82 PRO A O 1
ATOM 670 N N . LYS A 1 83 ? -24.104 -12.992 44.201 1.00 59.41 83 LYS A N 1
ATOM 671 C CA . LYS A 1 83 ? -23.025 -13.383 45.111 1.00 59.41 83 LYS A CA 1
ATOM 672 C C . LYS A 1 83 ? -22.500 -14.697 44.566 1.00 59.41 83 LYS A C 1
ATOM 674 O O . LYS A 1 83 ? -23.313 -15.577 44.269 1.00 59.41 83 LYS A O 1
ATOM 679 N N . GLY A 1 84 ? -21.195 -14.731 44.312 1.00 61.72 84 GLY A N 1
ATOM 680 C CA . GLY A 1 84 ? -20.594 -15.734 43.456 1.00 61.72 84 GLY A CA 1
ATOM 681 C C . GLY A 1 84 ? -21.067 -17.122 43.855 1.00 61.72 84 GLY A C 1
ATOM 682 O O . GLY A 1 84 ? -21.110 -17.453 45.039 1.00 61.72 84 GLY A O 1
ATOM 683 N N . LYS A 1 85 ? -21.535 -17.892 42.875 1.00 71.06 85 LYS A N 1
ATOM 684 C CA . LYS A 1 85 ? -21.930 -19.273 43.124 1.00 71.06 85 LYS A CA 1
ATOM 685 C C . LYS A 1 85 ? -20.712 -20.135 42.849 1.00 71.06 85 LYS A C 1
ATOM 687 O O . LYS A 1 85 ? -20.151 -20.055 41.758 1.00 71.06 85 LYS A O 1
ATOM 692 N N . ASP A 1 86 ? -20.305 -20.929 43.830 1.00 80.00 86 ASP A N 1
ATOM 693 C CA . ASP A 1 86 ? -19.195 -21.855 43.651 1.00 80.00 86 ASP A CA 1
ATOM 694 C C . ASP A 1 86 ? -19.609 -22.958 42.678 1.00 80.00 86 ASP A C 1
ATOM 696 O O . ASP A 1 86 ? -20.567 -23.700 42.914 1.00 80.00 86 ASP A O 1
ATOM 700 N N . ILE A 1 87 ? -18.887 -23.055 41.564 1.00 76.75 87 ILE A N 1
ATOM 701 C CA . ILE A 1 87 ? -19.014 -24.148 40.604 1.00 76.75 87 ILE A CA 1
ATOM 702 C C . ILE A 1 87 ? -17.647 -24.827 40.545 1.00 76.75 87 ILE A C 1
ATOM 704 O O . ILE A 1 87 ? -16.647 -24.199 40.214 1.00 76.75 87 ILE A O 1
ATOM 708 N N . MET A 1 88 ? -17.595 -26.110 40.917 1.00 76.06 88 MET A N 1
ATOM 709 C CA . MET A 1 88 ? -16.359 -26.911 40.971 1.00 76.06 88 MET A CA 1
ATOM 710 C C . MET A 1 88 ? -15.249 -26.321 41.867 1.00 76.06 88 MET A C 1
ATOM 712 O O . MET A 1 88 ? -14.069 -26.446 41.556 1.00 76.06 88 MET A O 1
ATOM 716 N N . GLY A 1 89 ? -15.616 -25.674 42.978 1.00 79.56 89 GLY A N 1
ATOM 717 C CA . GLY A 1 89 ? -14.651 -25.079 43.916 1.00 79.56 89 GLY A CA 1
ATOM 718 C C . GLY A 1 89 ? -14.088 -23.721 43.484 1.00 79.56 89 GLY A C 1
ATOM 719 O O . GLY A 1 89 ? -13.223 -23.185 44.171 1.00 79.56 89 GLY A O 1
ATOM 720 N N . PHE A 1 90 ? -14.588 -23.150 42.383 1.00 69.62 90 PHE A N 1
ATOM 721 C CA . PHE A 1 90 ? -14.251 -21.802 41.931 1.00 69.62 90 PHE A CA 1
ATOM 722 C C . PHE A 1 90 ? -15.470 -20.874 42.048 1.00 69.62 90 PHE A C 1
ATOM 724 O O . PHE A 1 90 ? -16.544 -21.172 41.517 1.00 69.62 90 PHE A O 1
ATOM 731 N N . GLU A 1 91 ? -15.295 -19.734 42.724 1.00 77.12 91 GLU A N 1
ATOM 732 C CA . GLU A 1 91 ? -16.336 -18.716 42.912 1.00 77.12 91 GLU A CA 1
ATOM 733 C C . GLU A 1 91 ? -16.633 -18.012 41.577 1.00 77.12 91 GLU A C 1
ATOM 735 O O . GLU A 1 91 ? -15.864 -17.166 41.109 1.00 77.12 91 GLU A O 1
ATOM 740 N N . MET A 1 92 ? -17.766 -18.330 40.943 1.00 71.69 92 MET A N 1
ATOM 741 C CA . MET A 1 92 ? -18.165 -17.670 39.700 1.00 71.69 92 MET A CA 1
ATOM 742 C C . MET A 1 92 ? -18.893 -16.356 39.977 1.00 71.69 92 MET A C 1
ATOM 744 O O . MET A 1 92 ? -20.034 -16.347 40.437 1.00 71.69 92 MET A O 1
ATOM 748 N N . LYS A 1 93 ? -18.261 -15.235 39.616 1.00 67.12 93 LYS A N 1
ATOM 749 C CA . LYS A 1 93 ? -18.868 -13.894 39.629 1.00 67.12 93 LYS A CA 1
ATOM 750 C C . LYS A 1 93 ? -19.369 -13.543 38.229 1.00 67.12 93 LYS A C 1
ATOM 752 O O . LYS A 1 93 ? -18.571 -13.373 37.310 1.00 67.12 93 LYS A O 1
ATOM 757 N N . LEU A 1 94 ? -20.686 -13.405 38.057 1.00 64.50 94 LEU A N 1
ATOM 758 C CA . LEU A 1 94 ? -21.269 -12.952 36.791 1.00 64.50 94 LEU A CA 1
ATOM 759 C C . LEU A 1 94 ? -21.221 -11.419 36.728 1.00 64.50 94 LEU A C 1
ATOM 761 O O . LEU A 1 94 ? -22.069 -10.721 37.286 1.00 64.50 94 LEU A O 1
ATOM 765 N N . GLY A 1 95 ? -20.194 -10.890 36.067 1.00 65.31 95 GLY A N 1
ATOM 766 C CA . GLY A 1 95 ? -20.098 -9.476 35.719 1.00 65.31 95 GLY A CA 1
ATOM 767 C C . GLY A 1 95 ? -20.481 -9.249 34.260 1.00 65.31 95 GLY A C 1
ATOM 768 O O . GLY A 1 95 ? -20.036 -9.982 33.382 1.00 65.31 95 GLY A O 1
ATOM 769 N N . TRP A 1 96 ? -21.244 -8.192 33.977 1.00 67.44 96 TRP A N 1
ATOM 770 C CA . TRP A 1 96 ? -21.297 -7.613 32.632 1.00 67.44 96 TRP A CA 1
ATOM 771 C C . TRP A 1 96 ? -19.915 -7.007 32.351 1.00 67.44 96 TRP A C 1
ATOM 773 O O . TRP A 1 96 ? -19.611 -5.893 32.787 1.00 67.44 96 TRP A O 1
ATOM 783 N N . GLY A 1 97 ? -19.025 -7.814 31.770 1.00 61.84 97 GLY A N 1
ATOM 784 C CA . GLY A 1 97 ? -17.628 -7.462 31.539 1.00 61.84 97 GLY A CA 1
ATOM 785 C C . GLY A 1 97 ? -17.498 -6.226 30.652 1.00 61.84 97 GLY A C 1
ATOM 786 O O . GLY A 1 97 ? -18.246 -6.051 29.691 1.00 61.84 97 GLY A O 1
ATOM 787 N N . LYS A 1 98 ? -16.531 -5.359 30.967 1.00 66.38 98 LYS A N 1
ATOM 788 C CA . LYS A 1 98 ? -16.053 -4.368 29.996 1.00 66.38 98 LYS A CA 1
ATOM 789 C C . LYS A 1 98 ? -15.471 -5.125 28.800 1.00 66.38 98 LYS A C 1
ATOM 791 O O . LYS A 1 98 ? -14.831 -6.155 29.001 1.00 66.38 98 LYS A O 1
ATOM 796 N N . ALA A 1 99 ? -15.684 -4.612 27.588 1.00 66.62 99 ALA A N 1
ATOM 797 C CA . ALA A 1 99 ? -15.067 -5.169 26.389 1.00 66.62 99 ALA A CA 1
ATOM 798 C C . ALA A 1 99 ? -13.553 -5.293 26.613 1.00 66.62 99 ALA A C 1
ATOM 800 O O . ALA A 1 99 ? -12.892 -4.300 26.921 1.00 66.62 99 ALA A O 1
ATOM 801 N N . VAL A 1 100 ? -13.030 -6.515 26.510 1.00 73.56 100 VAL A N 1
ATOM 802 C CA . VAL A 1 100 ? -11.589 -6.759 26.541 1.00 73.56 100 VAL A CA 1
ATOM 803 C C . VAL A 1 100 ? -11.058 -6.294 25.188 1.00 73.56 100 VAL A C 1
ATOM 805 O O . VAL A 1 100 ? -11.471 -6.860 24.173 1.00 73.56 100 VAL A O 1
ATOM 808 N N . PRO A 1 101 ? -10.214 -5.248 25.127 1.00 74.88 101 PRO A N 1
ATOM 809 C CA . PRO A 1 101 ? -9.599 -4.866 23.869 1.00 74.88 101 PRO A CA 1
ATOM 810 C C . PRO A 1 101 ? -8.735 -6.041 23.414 1.00 74.88 101 PRO A C 1
ATOM 812 O O . PRO A 1 101 ? -7.800 -6.435 24.112 1.00 74.88 101 PRO A O 1
ATOM 815 N N . LEU A 1 102 ? -9.090 -6.639 22.277 1.00 77.56 102 LEU A N 1
ATOM 816 C CA . LEU A 1 102 ? -8.273 -7.693 21.694 1.00 77.56 102 LEU A CA 1
ATOM 817 C C . LEU A 1 102 ? -6.909 -7.091 21.328 1.00 77.56 102 LEU A C 1
ATOM 819 O O . LEU A 1 102 ? -6.870 -5.988 20.768 1.00 77.56 102 LEU A O 1
ATOM 823 N N . PRO A 1 103 ? -5.797 -7.769 21.659 1.00 81.06 103 PRO A N 1
ATOM 824 C CA . PRO A 1 103 ? -4.487 -7.308 21.239 1.00 81.06 103 PRO A CA 1
ATOM 825 C C . PRO A 1 103 ? -4.436 -7.263 19.702 1.00 81.06 103 PRO A C 1
ATOM 827 O O . PRO A 1 103 ? -5.024 -8.122 19.043 1.00 81.06 103 PRO A O 1
ATOM 830 N N . PRO A 1 104 ? -3.742 -6.273 19.110 1.00 78.56 104 PRO A N 1
ATOM 831 C CA . PRO A 1 104 ? -3.645 -6.144 17.655 1.00 78.56 104 PRO A CA 1
ATOM 832 C C . PRO A 1 104 ? -2.932 -7.335 17.003 1.00 78.56 104 PRO A C 1
ATOM 834 O O . PRO A 1 104 ? -3.133 -7.583 15.819 1.00 78.56 104 PRO A O 1
ATOM 837 N N . HIS A 1 105 ? -2.119 -8.063 17.773 1.00 78.31 105 HIS A N 1
ATOM 838 C CA . HIS A 1 105 ? -1.489 -9.309 17.358 1.00 78.31 105 HIS A CA 1
ATOM 839 C C . HIS A 1 105 ? -2.030 -10.467 18.205 1.00 78.31 105 HIS A C 1
ATOM 841 O O . HIS A 1 105 ? -2.159 -10.314 19.426 1.00 78.31 105 HIS A O 1
ATOM 847 N N . PRO A 1 106 ? -2.355 -11.614 17.585 1.00 83.12 106 PRO A N 1
ATOM 848 C CA . PRO A 1 106 ? -2.772 -12.802 18.315 1.00 83.12 106 PRO A CA 1
ATOM 849 C C . PRO A 1 106 ? -1.618 -13.339 19.173 1.00 83.12 106 PRO A C 1
ATOM 851 O O . PRO A 1 106 ? -0.446 -13.126 18.878 1.00 83.12 106 PRO A O 1
ATOM 854 N N . ILE A 1 107 ? -1.967 -14.053 20.243 1.00 81.12 107 ILE A N 1
ATOM 855 C CA . ILE A 1 107 ? -1.002 -14.595 21.217 1.00 81.12 107 ILE A CA 1
ATOM 856 C C . ILE A 1 107 ? -0.099 -15.667 20.585 1.00 81.12 107 ILE A C 1
ATOM 858 O O . ILE A 1 107 ? 1.021 -15.877 21.039 1.00 81.12 107 ILE A O 1
ATOM 862 N N . TYR A 1 108 ? -0.576 -16.334 19.536 1.00 86.31 108 TYR A N 1
ATOM 863 C CA . TYR A 1 108 ? 0.177 -17.341 18.806 1.00 86.31 108 TYR A CA 1
ATOM 864 C C . TYR A 1 108 ? -0.195 -17.289 17.325 1.00 86.31 108 TYR A C 1
ATOM 866 O O . TYR A 1 108 ? -1.378 -17.373 16.984 1.00 86.31 108 TYR A O 1
ATOM 874 N N . VAL A 1 109 ? 0.812 -17.153 16.465 1.00 79.38 109 VAL A N 1
ATOM 875 C CA . VAL A 1 109 ? 0.707 -17.367 15.021 1.00 79.38 109 VAL A CA 1
ATOM 876 C C . VAL A 1 109 ? 1.585 -18.578 14.697 1.00 79.38 109 VAL A C 1
ATOM 878 O O . VAL A 1 109 ? 2.739 -18.611 15.121 1.00 79.38 109 VAL A O 1
ATOM 881 N N . PRO A 1 110 ? 1.061 -19.608 14.016 1.00 87.38 110 PRO A N 1
ATOM 882 C CA . PRO A 1 110 ? 1.879 -20.728 13.563 1.00 87.38 110 PRO A CA 1
ATOM 883 C C . PRO A 1 110 ? 3.026 -20.253 12.646 1.00 87.38 110 PRO A C 1
ATOM 885 O O . PRO A 1 110 ? 2.764 -19.393 11.802 1.00 87.38 110 PRO A O 1
ATOM 888 N N . PRO A 1 111 ? 4.245 -20.825 12.742 1.00 81.56 111 PRO A N 1
ATOM 889 C CA . PRO A 1 111 ? 5.400 -20.419 11.929 1.00 81.56 111 PRO A CA 1
ATOM 890 C C . PRO A 1 111 ? 5.114 -20.388 10.424 1.00 81.56 111 PRO A C 1
ATOM 892 O O . PRO A 1 111 ? 5.443 -19.411 9.759 1.00 81.56 111 PRO A O 1
ATOM 895 N N . ASP A 1 112 ? 4.389 -21.386 9.914 1.00 78.88 112 ASP A N 1
ATOM 896 C CA . ASP A 1 112 ? 4.015 -21.473 8.497 1.00 78.88 112 ASP A CA 1
ATOM 897 C C . ASP A 1 112 ? 3.206 -20.245 8.032 1.00 78.88 112 ASP A C 1
ATOM 899 O O . ASP A 1 112 ? 3.400 -19.734 6.932 1.00 78.88 112 ASP A O 1
ATOM 903 N N . MET A 1 113 ? 2.326 -19.711 8.892 1.00 74.19 113 MET A N 1
ATOM 904 C CA . MET A 1 113 ? 1.576 -18.484 8.594 1.00 74.19 113 MET A CA 1
ATOM 905 C C . MET A 1 113 ? 2.442 -17.224 8.717 1.00 74.19 113 MET A C 1
ATOM 907 O O . MET A 1 113 ? 2.159 -16.221 8.061 1.00 74.19 113 MET A O 1
ATOM 911 N N . GLU A 1 114 ? 3.478 -17.225 9.556 1.00 75.50 114 GLU A N 1
ATOM 912 C CA . GLU A 1 114 ? 4.403 -16.093 9.677 1.00 75.50 114 GLU A CA 1
ATOM 913 C C . GLU A 1 114 ? 5.332 -15.986 8.460 1.00 75.50 114 GLU A C 1
ATOM 915 O O . GLU A 1 114 ? 5.602 -14.877 7.984 1.00 75.50 114 GLU A O 1
ATOM 920 N N . GLU A 1 115 ? 5.763 -17.119 7.905 1.00 76.62 115 GLU A N 1
ATOM 921 C CA . GLU A 1 115 ? 6.623 -17.174 6.719 1.00 76.62 115 GLU A CA 1
ATOM 922 C C . GLU A 1 115 ? 5.962 -16.544 5.487 1.00 76.62 115 GLU A C 1
ATOM 924 O O . GLU A 1 115 ? 6.623 -15.865 4.700 1.00 76.62 115 GLU A O 1
ATOM 929 N N . ASP A 1 116 ? 4.648 -16.685 5.323 1.00 71.81 116 ASP A N 1
ATOM 930 C CA . ASP A 1 116 ? 3.898 -16.043 4.234 1.00 71.81 116 ASP A CA 1
ATOM 931 C C . ASP A 1 116 ? 3.828 -14.518 4.358 1.00 71.81 116 ASP A C 1
ATOM 933 O O . ASP A 1 116 ? 3.738 -13.800 3.359 1.00 71.81 116 ASP A O 1
ATOM 937 N N . ASN A 1 117 ? 3.907 -14.009 5.586 1.00 73.62 117 ASN A N 1
ATOM 938 C CA . ASN A 1 117 ? 3.793 -12.586 5.896 1.00 73.62 117 ASN A CA 1
ATOM 939 C C . ASN A 1 117 ? 5.149 -11.883 6.059 1.00 73.62 117 ASN A C 1
ATOM 941 O O . ASN A 1 117 ? 5.194 -10.674 6.333 1.00 73.62 117 ASN A O 1
ATOM 945 N N . THR A 1 118 ? 6.253 -12.618 5.932 1.00 78.25 118 THR A N 1
ATOM 946 C CA . THR A 1 118 ? 7.613 -12.087 6.020 1.00 78.25 118 THR A CA 1
ATOM 947 C C . THR A 1 118 ? 8.288 -12.121 4.646 1.00 78.25 118 THR A C 1
ATOM 949 O O . THR A 1 118 ? 8.119 -13.077 3.886 1.00 78.25 118 THR A O 1
ATOM 952 N N . PRO A 1 119 ? 9.009 -11.049 4.262 1.00 76.25 119 PRO A N 1
ATOM 953 C CA . PRO A 1 119 ? 9.764 -11.052 3.016 1.00 76.25 119 PRO A CA 1
ATOM 954 C C . PRO A 1 119 ? 10.893 -12.093 3.090 1.00 76.25 119 PRO A C 1
ATOM 956 O O . PRO A 1 119 ? 11.473 -12.278 4.165 1.00 76.25 119 PRO A O 1
ATOM 959 N N . PRO A 1 120 ? 11.231 -12.753 1.969 1.00 76.94 120 PRO A N 1
ATOM 960 C CA . PRO A 1 120 ? 12.339 -13.698 1.941 1.00 76.94 120 PRO A CA 1
ATOM 961 C C . PRO A 1 120 ? 13.679 -12.987 2.210 1.00 76.94 120 PRO A C 1
ATOM 963 O O . PRO A 1 120 ? 13.790 -11.773 1.990 1.00 76.94 120 PRO A O 1
ATOM 966 N N . PRO A 1 121 ? 14.708 -13.721 2.673 1.00 79.62 121 PRO A N 1
ATOM 967 C CA . PRO A 1 121 ? 16.032 -13.156 2.920 1.00 79.62 121 PRO A CA 1
ATOM 968 C C . PRO A 1 121 ? 16.602 -12.481 1.659 1.00 79.62 121 PRO A C 1
ATOM 970 O O . PRO A 1 121 ? 16.299 -12.916 0.549 1.00 79.62 121 PRO A O 1
ATOM 973 N N . PRO A 1 122 ? 17.415 -11.418 1.800 1.00 76.75 122 PRO A N 1
ATOM 974 C CA . PRO A 1 122 ? 17.942 -10.675 0.660 1.00 76.75 122 PRO A CA 1
ATOM 975 C C . PRO A 1 122 ? 18.870 -11.556 -0.187 1.00 76.75 122 PRO A C 1
ATOM 977 O O . PRO A 1 122 ? 19.958 -11.917 0.255 1.00 76.75 122 PRO A O 1
ATOM 980 N N . SER A 1 123 ? 18.451 -11.881 -1.411 1.00 77.31 123 SER A N 1
ATOM 981 C CA . SER A 1 123 ? 19.212 -12.719 -2.348 1.00 77.31 123 SER A CA 1
ATOM 982 C C . SER A 1 123 ? 20.217 -11.919 -3.192 1.00 77.31 123 SER A C 1
ATOM 984 O O . SER A 1 123 ? 21.124 -12.495 -3.784 1.00 77.31 123 SER A O 1
ATOM 986 N N . GLY A 1 124 ? 20.088 -10.587 -3.243 1.00 74.75 124 GLY A N 1
ATOM 987 C CA . GLY A 1 124 ? 20.941 -9.709 -4.060 1.00 74.75 124 GLY A CA 1
ATOM 988 C C . GLY A 1 124 ? 20.558 -9.664 -5.546 1.00 74.75 124 GLY A C 1
ATOM 989 O O . GLY A 1 124 ? 21.015 -8.778 -6.266 1.00 74.75 124 GLY A O 1
ATOM 990 N N . LEU A 1 125 ? 19.669 -10.559 -5.988 1.00 77.81 125 LEU A N 1
ATOM 991 C CA . LEU A 1 125 ? 19.029 -10.529 -7.301 1.00 77.81 125 LEU A CA 1
ATOM 992 C C . LEU A 1 125 ? 18.008 -9.373 -7.405 1.00 77.81 125 LEU A C 1
ATOM 994 O O . LEU A 1 125 ? 17.523 -8.858 -6.384 1.00 77.81 125 LEU A O 1
ATOM 998 N N . PRO A 1 126 ? 17.658 -8.923 -8.627 1.00 78.31 126 PRO A N 1
ATOM 999 C CA . PRO A 1 126 ? 16.622 -7.910 -8.814 1.00 78.31 126 PRO A CA 1
ATOM 1000 C C . PRO A 1 126 ? 15.291 -8.362 -8.193 1.00 78.31 126 PRO A C 1
ATOM 1002 O O . PRO A 1 126 ? 14.929 -9.534 -8.258 1.00 78.31 126 PRO A O 1
ATOM 1005 N N . PHE A 1 127 ? 14.566 -7.423 -7.576 1.00 75.31 127 PHE A N 1
ATOM 1006 C CA . PHE A 1 127 ? 13.287 -7.670 -6.887 1.00 75.31 127 PHE A CA 1
ATOM 1007 C C . PHE A 1 127 ? 13.348 -8.692 -5.741 1.00 75.31 127 PHE A C 1
ATOM 1009 O O . PHE A 1 127 ? 12.317 -9.257 -5.369 1.00 75.31 127 PHE A O 1
ATOM 1016 N N . ASN A 1 128 ? 14.541 -8.926 -5.182 1.00 80.69 128 ASN A N 1
ATOM 1017 C CA . ASN A 1 128 ? 14.794 -9.957 -4.178 1.00 80.69 128 ASN A CA 1
ATOM 1018 C C . ASN A 1 128 ? 14.333 -11.362 -4.624 1.00 80.69 128 ASN A C 1
ATOM 1020 O O . ASN A 1 128 ? 13.823 -12.156 -3.824 1.00 80.69 128 ASN A O 1
ATOM 1024 N N . ALA A 1 129 ? 14.467 -11.646 -5.924 1.00 81.81 129 ALA A N 1
ATOM 1025 C CA . ALA A 1 129 ? 14.151 -12.951 -6.484 1.00 81.81 129 ALA A CA 1
ATOM 1026 C C . ALA A 1 129 ? 15.044 -14.021 -5.844 1.00 81.81 129 ALA A C 1
ATOM 1028 O O . ALA A 1 129 ? 16.243 -13.811 -5.692 1.00 81.81 129 ALA A O 1
ATOM 1029 N N . GLN A 1 130 ? 14.462 -15.149 -5.448 1.00 80.62 130 GLN A N 1
ATOM 1030 C CA . GLN A 1 130 ? 15.211 -16.262 -4.874 1.00 80.62 130 GLN A CA 1
ATOM 1031 C C . GLN A 1 130 ? 15.583 -17.240 -5.995 1.00 80.62 130 GLN A C 1
ATOM 1033 O O . GLN A 1 130 ? 14.723 -17.537 -6.833 1.00 80.62 130 GLN A O 1
ATOM 1038 N N . PRO A 1 131 ? 16.829 -17.743 -6.043 1.00 76.88 131 PRO A N 1
ATOM 1039 C CA . PRO A 1 131 ? 17.195 -18.796 -6.980 1.00 76.88 131 PRO A CA 1
ATOM 1040 C C . PRO A 1 131 ? 16.397 -20.066 -6.669 1.00 76.88 131 PRO A C 1
ATOM 1042 O O . PRO A 1 131 ? 16.133 -20.377 -5.506 1.00 76.88 131 PRO A O 1
ATOM 1045 N N . ASP A 1 132 ? 16.001 -20.803 -7.705 1.00 75.81 132 ASP A N 1
ATOM 1046 C CA . ASP A 1 132 ? 15.340 -22.091 -7.516 1.00 75.81 132 ASP A CA 1
ATOM 1047 C C . ASP A 1 132 ? 16.360 -23.134 -7.030 1.00 75.81 132 ASP A C 1
ATOM 1049 O O . ASP A 1 132 ? 17.354 -23.419 -7.707 1.00 75.81 132 ASP A O 1
ATOM 1053 N N . ASN A 1 133 ? 16.083 -23.738 -5.870 1.00 67.00 133 ASN A N 1
ATOM 1054 C CA . ASN A 1 133 ? 16.906 -24.784 -5.255 1.00 67.00 133 ASN A CA 1
ATOM 1055 C C . ASN A 1 133 ? 17.065 -26.028 -6.148 1.00 67.00 133 ASN A C 1
ATOM 1057 O O . ASN A 1 133 ? 17.927 -26.862 -5.880 1.00 67.00 133 ASN A O 1
ATOM 1061 N N . ASN A 1 134 ? 16.226 -26.183 -7.177 1.00 65.81 134 ASN A N 1
ATOM 1062 C CA . ASN A 1 134 ? 16.254 -27.327 -8.083 1.00 65.81 134 ASN A CA 1
ATOM 1063 C C . ASN A 1 134 ? 17.153 -27.125 -9.320 1.00 65.81 134 ASN A C 1
ATOM 1065 O O . ASN A 1 134 ? 17.328 -28.054 -10.111 1.00 65.81 134 ASN A O 1
ATOM 1069 N N . THR A 1 135 ? 17.720 -25.928 -9.512 1.00 60.03 135 THR A N 1
ATOM 1070 C CA . THR A 1 135 ? 18.626 -25.657 -10.639 1.00 60.03 135 THR A CA 1
ATOM 1071 C C . THR A 1 135 ? 20.075 -25.986 -10.270 1.00 60.03 135 THR A C 1
ATOM 1073 O O . THR A 1 135 ? 20.575 -25.481 -9.265 1.00 60.03 135 THR A O 1
ATOM 1076 N N . PRO A 1 136 ? 20.780 -26.841 -11.038 1.00 56.72 136 PRO A N 1
ATOM 1077 C CA . PRO A 1 136 ? 22.199 -27.057 -10.808 1.00 56.72 136 PRO A CA 1
ATOM 1078 C C . PRO A 1 136 ? 22.944 -25.750 -11.084 1.00 56.72 136 PRO A C 1
ATOM 1080 O O . PRO A 1 136 ? 22.780 -25.157 -12.150 1.00 56.72 136 PRO A O 1
ATOM 1083 N N . SER A 1 137 ? 23.758 -25.308 -10.127 1.00 53.81 137 SER A N 1
ATOM 1084 C CA . SER A 1 137 ? 24.663 -24.174 -10.292 1.00 53.81 137 SER A CA 1
ATOM 1085 C C . SER A 1 137 ? 25.608 -24.455 -11.464 1.00 53.81 137 SER A C 1
ATOM 1087 O O . SER A 1 137 ? 26.584 -25.189 -11.320 1.00 53.81 137 SER A O 1
ATOM 1089 N N . SER A 1 138 ? 25.310 -23.918 -12.645 1.00 52.72 138 SER A N 1
ATOM 1090 C CA . SER A 1 138 ? 26.252 -23.921 -13.761 1.00 52.72 138 SER A CA 1
ATOM 1091 C C . SER A 1 138 ? 27.398 -22.973 -13.410 1.00 52.72 138 SER A C 1
ATOM 1093 O O . SER A 1 138 ? 27.221 -21.762 -13.432 1.00 52.72 138 SER A O 1
ATOM 1095 N N . GLU A 1 139 ? 28.591 -23.502 -13.132 1.00 54.84 139 GLU A N 1
ATOM 1096 C CA . GLU A 1 139 ? 29.828 -22.720 -12.922 1.00 54.84 139 GLU A CA 1
ATOM 1097 C C . GLU A 1 139 ? 30.336 -22.006 -14.202 1.00 54.84 139 GLU A C 1
ATOM 1099 O O . GLU A 1 139 ? 31.447 -21.475 -14.245 1.00 54.84 139 GLU A O 1
ATOM 1104 N N . ASN A 1 140 ? 29.537 -21.979 -15.273 1.00 53.75 140 ASN A N 1
ATOM 1105 C CA . ASN A 1 140 ? 29.903 -21.395 -16.559 1.00 53.75 140 ASN A CA 1
ATOM 1106 C C . ASN A 1 140 ? 29.704 -19.870 -16.548 1.00 53.75 140 ASN A C 1
ATOM 1108 O O . ASN A 1 140 ? 28.674 -19.351 -16.972 1.00 53.75 140 ASN A O 1
ATOM 1112 N N . SER A 1 141 ? 30.756 -19.164 -16.129 1.00 55.38 141 SER A N 1
ATOM 1113 C CA . SER A 1 141 ? 30.920 -17.699 -16.065 1.00 55.38 141 SER A CA 1
ATOM 1114 C C . SER A 1 141 ? 30.819 -16.941 -17.414 1.00 55.38 141 SER A C 1
ATOM 1116 O O . SER A 1 141 ? 31.226 -15.780 -17.492 1.00 55.38 141 SER A O 1
ATOM 1118 N N . GLU A 1 142 ? 30.320 -17.556 -18.491 1.00 57.69 142 GLU A N 1
ATOM 1119 C CA . GLU A 1 142 ? 30.301 -16.957 -19.841 1.00 57.69 142 GLU A CA 1
ATOM 1120 C C . GLU A 1 142 ? 28.932 -16.387 -20.267 1.00 57.69 142 GLU A C 1
ATOM 1122 O O . GLU A 1 142 ? 28.850 -15.710 -21.288 1.00 57.69 142 GLU A O 1
ATOM 1127 N N . ASN A 1 143 ? 27.865 -16.586 -19.479 1.00 62.44 143 ASN A N 1
ATOM 1128 C CA . ASN A 1 143 ? 26.507 -16.091 -19.772 1.00 62.44 143 ASN A CA 1
ATOM 1129 C C . ASN A 1 143 ? 26.060 -14.963 -18.824 1.00 62.44 143 ASN A C 1
ATOM 1131 O O . ASN A 1 143 ? 24.951 -14.982 -18.281 1.00 62.44 143 ASN A O 1
ATOM 1135 N N . LEU A 1 144 ? 26.932 -13.975 -18.629 1.00 65.38 144 LEU A N 1
ATOM 1136 C CA . LEU A 1 144 ? 26.633 -12.786 -17.835 1.00 65.38 144 LEU A CA 1
ATOM 1137 C C . LEU A 1 144 ? 25.898 -11.741 -18.687 1.00 65.38 144 LEU A C 1
ATOM 1139 O O . LEU A 1 144 ? 26.357 -11.360 -19.764 1.00 65.38 144 LEU A O 1
ATOM 1143 N N . ASP A 1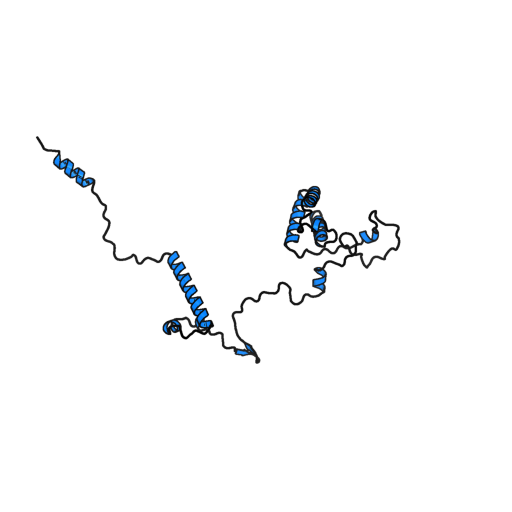 145 ? 24.769 -11.246 -18.186 1.00 69.50 145 ASP A N 1
ATOM 1144 C CA . ASP A 1 145 ? 24.087 -10.076 -18.743 1.00 69.50 145 ASP A CA 1
ATOM 1145 C C . ASP A 1 145 ? 24.942 -8.798 -18.566 1.00 69.50 145 ASP A C 1
ATOM 1147 O O . ASP A 1 145 ? 25.852 -8.771 -17.733 1.00 69.50 145 ASP A O 1
ATOM 1151 N N . PRO A 1 146 ? 24.637 -7.684 -19.268 1.00 72.88 146 PRO A N 1
ATOM 1152 C CA . PRO A 1 146 ? 25.356 -6.405 -19.134 1.00 72.88 146 PRO A CA 1
ATOM 1153 C C . PRO A 1 146 ? 25.442 -5.866 -17.697 1.00 72.88 146 PRO A C 1
ATOM 1155 O O . PRO A 1 146 ? 26.290 -5.031 -17.389 1.00 72.88 146 PRO A O 1
ATOM 1158 N N . ASN A 1 147 ? 24.558 -6.346 -16.821 1.00 72.00 147 ASN A N 1
ATOM 1159 C CA . ASN A 1 147 ? 24.491 -5.996 -15.409 1.00 72.00 147 ASN A CA 1
ATOM 1160 C C . ASN A 1 147 ? 25.255 -6.980 -14.495 1.00 72.00 147 ASN A C 1
ATOM 1162 O O . ASN A 1 147 ? 25.185 -6.830 -13.278 1.00 72.00 147 ASN A O 1
ATOM 1166 N N . GLY A 1 148 ? 25.975 -7.961 -15.052 1.00 70.06 148 GLY A N 1
ATOM 1167 C CA . GLY A 1 148 ? 26.807 -8.913 -14.308 1.00 70.06 148 GLY A CA 1
ATOM 1168 C C . GLY A 1 148 ? 26.039 -10.043 -13.619 1.00 70.06 148 GLY A C 1
ATOM 1169 O O . GLY A 1 148 ? 26.542 -10.606 -12.653 1.00 70.06 148 GLY A O 1
ATOM 1170 N N . PHE A 1 149 ? 24.829 -10.357 -14.085 1.00 71.56 149 PHE A N 1
ATOM 1171 C CA . PHE A 1 149 ? 24.002 -11.441 -13.549 1.00 71.56 149 PHE A CA 1
ATOM 1172 C C . PHE A 1 149 ? 23.968 -12.626 -14.514 1.00 71.56 149 PHE A C 1
ATOM 1174 O O . PHE A 1 149 ? 23.895 -12.423 -15.726 1.00 71.56 149 PHE A O 1
ATOM 1181 N N . ASP A 1 150 ? 23.971 -13.849 -13.985 1.00 75.31 150 ASP A N 1
ATOM 1182 C CA . ASP A 1 150 ? 23.844 -15.058 -14.801 1.00 75.31 150 ASP A CA 1
ATOM 1183 C C . ASP A 1 150 ? 22.433 -15.155 -15.397 1.00 75.31 150 ASP A C 1
ATOM 1185 O O . ASP A 1 150 ? 21.431 -15.220 -14.679 1.00 75.31 150 ASP A O 1
ATOM 1189 N N . ARG A 1 151 ? 22.333 -15.202 -16.727 1.00 73.44 151 ARG A N 1
ATOM 1190 C CA . ARG A 1 151 ? 21.039 -15.185 -17.432 1.00 73.44 151 ARG A CA 1
ATOM 1191 C C . ARG A 1 151 ? 20.148 -16.389 -17.100 1.00 73.44 151 ARG A C 1
ATOM 1193 O O . ARG A 1 151 ? 18.924 -16.271 -17.057 1.00 73.44 151 ARG A O 1
ATOM 1200 N N . GLU A 1 152 ? 20.758 -17.547 -16.858 1.00 74.00 152 GLU A N 1
ATOM 1201 C CA . GLU A 1 152 ? 20.060 -18.787 -16.487 1.00 74.00 152 GLU A CA 1
ATOM 1202 C C . GLU A 1 152 ? 19.480 -18.721 -15.071 1.00 74.00 152 GLU A C 1
ATOM 1204 O O . GLU A 1 152 ? 18.354 -19.164 -14.843 1.00 74.00 152 GLU A O 1
ATOM 1209 N N . THR A 1 153 ? 20.211 -18.124 -14.125 1.00 73.56 153 THR A N 1
ATOM 1210 C CA . THR A 1 153 ? 19.716 -17.965 -12.751 1.00 73.56 153 THR A CA 1
ATOM 1211 C C . THR A 1 153 ? 18.571 -1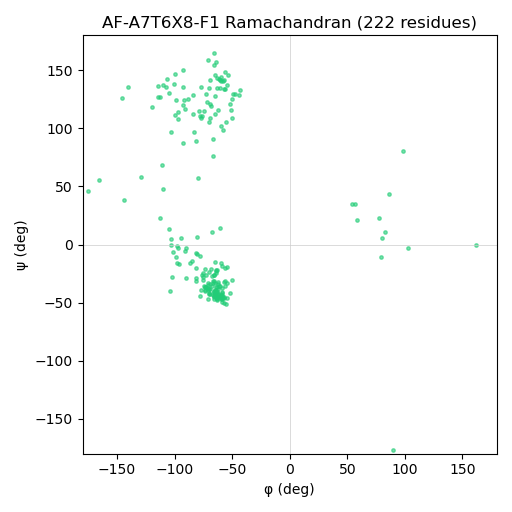6.960 -12.712 1.00 73.56 153 THR A C 1
ATOM 1213 O O . THR A 1 153 ? 17.571 -17.215 -12.050 1.00 73.56 153 THR A O 1
ATOM 1216 N N . LEU A 1 154 ? 18.653 -15.877 -13.496 1.00 76.56 154 LEU A N 1
ATOM 1217 C CA . LEU A 1 154 ? 17.575 -14.897 -13.637 1.00 76.56 154 LEU A CA 1
ATOM 1218 C C . LEU A 1 154 ? 16.298 -15.492 -14.242 1.00 76.56 154 LEU A C 1
ATOM 1220 O O . LEU A 1 154 ? 15.205 -15.158 -13.792 1.00 76.56 154 LEU A O 1
ATOM 1224 N N . ALA A 1 155 ? 16.418 -16.361 -15.251 1.00 75.75 155 ALA A N 1
ATOM 1225 C CA . ALA A 1 155 ? 15.263 -16.979 -15.905 1.00 75.75 155 ALA A CA 1
ATOM 1226 C C . ALA A 1 155 ? 14.497 -17.937 -14.980 1.00 75.75 155 ALA A C 1
ATOM 1228 O O . ALA A 1 155 ? 13.278 -18.059 -15.095 1.00 75.75 155 ALA A O 1
ATOM 1229 N N . ASN A 1 156 ? 15.209 -18.591 -14.061 1.00 78.50 156 ASN A N 1
ATOM 1230 C CA . ASN A 1 156 ? 14.640 -19.552 -13.119 1.00 78.50 156 ASN A CA 1
ATOM 1231 C C . ASN A 1 156 ? 14.338 -18.941 -11.740 1.00 78.50 156 ASN A C 1
ATOM 1233 O O . ASN A 1 156 ? 13.818 -19.631 -10.865 1.00 78.50 156 ASN A O 1
ATOM 1237 N N . ALA A 1 157 ? 14.668 -17.666 -11.517 1.00 81.31 157 ALA A N 1
ATOM 1238 C CA . ALA A 1 157 ? 14.466 -17.020 -10.229 1.00 81.31 157 ALA A CA 1
ATOM 1239 C C . ALA A 1 157 ? 12.974 -16.791 -9.944 1.00 81.31 157 ALA A C 1
ATOM 1241 O O . ALA A 1 157 ? 12.218 -16.293 -10.781 1.00 81.31 157 ALA A O 1
ATOM 1242 N N . VAL A 1 158 ? 12.554 -17.108 -8.720 1.00 81.38 158 VAL A N 1
ATOM 1243 C CA . VAL A 1 158 ? 11.166 -16.969 -8.269 1.00 81.38 158 VAL A CA 1
ATOM 1244 C C . VAL A 1 158 ? 11.040 -15.758 -7.351 1.00 81.38 158 VAL A C 1
ATOM 1246 O O . VAL A 1 158 ? 11.786 -15.597 -6.385 1.00 81.38 158 VAL A O 1
ATOM 1249 N N . VAL A 1 159 ? 10.055 -14.901 -7.621 1.00 84.94 159 VAL A N 1
ATOM 1250 C CA . VAL A 1 159 ? 9.770 -13.713 -6.804 1.00 84.94 159 VAL A CA 1
ATOM 1251 C C . VAL A 1 159 ? 8.598 -14.000 -5.865 1.00 84.94 159 VAL A C 1
ATOM 1253 O O . VAL A 1 159 ? 7.455 -14.122 -6.306 1.00 84.94 159 VAL A O 1
ATOM 1256 N N . LYS A 1 160 ? 8.861 -14.068 -4.552 1.00 85.38 160 LYS A N 1
ATOM 1257 C CA . LYS A 1 160 ? 7.803 -14.141 -3.530 1.00 85.38 160 LYS A CA 1
ATOM 1258 C C . LYS A 1 160 ? 7.226 -12.746 -3.292 1.00 85.38 160 LYS A C 1
ATOM 1260 O O . LYS A 1 160 ? 7.913 -11.857 -2.791 1.00 85.38 160 LYS A O 1
ATOM 1265 N N . VAL A 1 161 ? 5.953 -12.556 -3.630 1.00 87.69 161 VAL A N 1
ATOM 1266 C CA . VAL A 1 161 ? 5.257 -11.276 -3.451 1.00 87.69 161 VAL A CA 1
ATOM 1267 C C . VAL A 1 161 ? 4.543 -11.259 -2.101 1.00 87.69 161 VAL A C 1
ATOM 1269 O O . VAL A 1 161 ? 3.649 -12.065 -1.860 1.00 87.69 161 VAL A O 1
ATOM 1272 N N . VAL A 1 162 ? 4.906 -10.310 -1.235 1.00 89.38 162 VAL A N 1
ATOM 1273 C CA . VAL A 1 162 ? 4.276 -10.106 0.080 1.00 89.38 162 VAL A CA 1
ATOM 1274 C C . VAL A 1 162 ? 3.422 -8.841 0.050 1.00 89.38 162 VAL A C 1
ATOM 1276 O O . VAL A 1 162 ? 3.843 -7.801 -0.458 1.00 89.38 162 VAL A O 1
ATOM 1279 N N . ILE A 1 163 ? 2.210 -8.914 0.604 1.00 89.62 163 ILE A N 1
ATOM 1280 C CA . ILE A 1 163 ? 1.302 -7.765 0.679 1.00 89.62 163 ILE A CA 1
ATOM 1281 C C . ILE A 1 163 ? 1.823 -6.776 1.742 1.00 89.62 163 ILE A C 1
ATOM 1283 O O . ILE A 1 163 ? 2.078 -7.186 2.876 1.00 89.62 163 ILE A O 1
ATOM 1287 N N . PRO A 1 164 ? 1.955 -5.470 1.431 1.00 90.00 164 PRO A N 1
ATOM 1288 C CA . PRO A 1 164 ? 2.409 -4.471 2.396 1.00 90.00 164 PRO A CA 1
ATOM 1289 C C . PRO A 1 164 ? 1.539 -4.422 3.662 1.00 90.00 164 PRO A C 1
ATOM 1291 O O . PRO A 1 164 ? 0.311 -4.351 3.576 1.00 90.00 164 PRO A O 1
ATOM 1294 N N . LYS A 1 165 ? 2.176 -4.396 4.842 1.00 85.50 165 LYS A N 1
ATOM 1295 C CA . LYS A 1 165 ? 1.492 -4.370 6.155 1.00 85.50 165 LYS A CA 1
ATOM 1296 C C . LYS A 1 165 ? 0.799 -3.029 6.433 1.00 85.50 165 LYS A C 1
ATOM 1298 O O . LYS A 1 165 ? -0.277 -2.977 7.028 1.00 85.50 165 LYS A O 1
ATOM 1303 N N . GLU A 1 166 ? 1.400 -1.935 5.971 1.00 90.19 166 GLU A N 1
ATOM 1304 C CA . GLU A 1 166 ? 0.893 -0.573 6.142 1.00 90.19 166 GLU A CA 1
ATOM 1305 C C . GLU A 1 166 ? -0.258 -0.280 5.163 1.00 90.19 166 GLU A C 1
ATOM 1307 O O . GLU A 1 166 ? -0.046 -0.069 3.964 1.00 90.19 166 GLU A O 1
ATOM 1312 N N . ARG A 1 167 ? -1.498 -0.179 5.673 1.00 90.38 167 ARG A N 1
ATOM 1313 C CA . ARG A 1 167 ? -2.692 0.115 4.846 1.00 90.38 167 ARG A CA 1
ATOM 1314 C C . ARG A 1 167 ? -2.580 1.419 4.052 1.00 90.38 167 ARG A C 1
ATOM 1316 O O . ARG A 1 167 ? -3.137 1.519 2.958 1.00 90.38 167 ARG A O 1
ATOM 1323 N N . GLY A 1 168 ? -1.879 2.415 4.596 1.00 91.81 168 GLY A N 1
ATOM 1324 C CA . GLY A 1 168 ? -1.655 3.696 3.924 1.00 91.81 168 GLY A CA 1
ATOM 1325 C C . GLY A 1 168 ? -0.795 3.550 2.668 1.00 91.81 168 GLY A C 1
ATOM 1326 O O . GLY A 1 168 ? -1.144 4.097 1.624 1.00 91.81 168 GLY A O 1
ATOM 1327 N N . VAL A 1 169 ? 0.283 2.766 2.754 1.00 91.69 169 VAL A N 1
ATOM 1328 C CA . VAL A 1 169 ? 1.178 2.483 1.623 1.00 91.69 169 VAL A CA 1
ATOM 1329 C C . VAL A 1 169 ? 0.472 1.608 0.594 1.00 91.69 169 VAL A C 1
ATOM 1331 O O . VAL A 1 169 ? 0.508 1.922 -0.589 1.00 91.69 169 VAL A O 1
ATOM 1334 N N . LEU A 1 170 ? -0.265 0.584 1.031 1.00 92.69 170 LEU A N 1
ATOM 1335 C CA . LEU A 1 170 ? -1.048 -0.276 0.140 1.00 92.69 170 LEU A CA 1
ATOM 1336 C C . LEU A 1 170 ? -2.082 0.524 -0.667 1.00 92.69 170 LEU A C 1
ATOM 1338 O O . LEU A 1 170 ? -2.159 0.391 -1.887 1.00 92.69 170 LEU A O 1
ATOM 1342 N N . SER A 1 171 ? -2.826 1.413 -0.001 1.00 93.12 171 SER A N 1
ATOM 1343 C CA . SER A 1 171 ? -3.804 2.282 -0.671 1.00 93.12 171 SER A CA 1
ATOM 1344 C C . SER A 1 171 ? -3.129 3.250 -1.647 1.00 93.12 171 SER A C 1
ATOM 1346 O O . SER A 1 171 ? -3.671 3.534 -2.714 1.00 93.12 171 SER A O 1
ATOM 1348 N N . MET A 1 172 ? -1.937 3.751 -1.301 1.00 92.81 172 MET A N 1
ATOM 1349 C CA . MET A 1 172 ? -1.146 4.606 -2.188 1.00 92.81 172 MET A CA 1
ATOM 1350 C C . MET A 1 172 ? -0.680 3.842 -3.427 1.00 92.81 172 MET A C 1
ATOM 1352 O O . MET A 1 172 ? -0.858 4.337 -4.535 1.00 92.81 172 MET A O 1
ATOM 1356 N N . ILE A 1 173 ? -0.145 2.631 -3.251 1.00 94.25 173 ILE A N 1
ATOM 1357 C CA . ILE A 1 173 ? 0.277 1.748 -4.343 1.00 94.25 173 ILE A CA 1
ATOM 1358 C C . ILE A 1 173 ? -0.886 1.523 -5.304 1.00 94.25 173 ILE A C 1
ATOM 1360 O O . ILE A 1 173 ? -0.739 1.755 -6.499 1.00 94.25 173 ILE A O 1
ATOM 1364 N N . HIS A 1 174 ? -2.057 1.134 -4.796 1.00 94.50 174 HIS A N 1
ATOM 1365 C CA . HIS A 1 174 ? -3.235 0.900 -5.637 1.00 94.50 174 HIS A CA 1
ATOM 1366 C C . HIS A 1 174 ? -3.636 2.145 -6.424 1.00 94.50 174 HIS A C 1
ATOM 1368 O O . HIS A 1 174 ? -3.885 2.050 -7.623 1.00 94.50 174 HIS A O 1
ATOM 1374 N N . ARG A 1 175 ? -3.626 3.312 -5.774 1.00 93.44 175 ARG A N 1
ATOM 1375 C CA . ARG A 1 175 ? -3.958 4.586 -6.413 1.00 93.44 175 ARG A CA 1
ATOM 1376 C C . ARG A 1 175 ? -2.949 4.973 -7.494 1.00 93.44 175 ARG A C 1
ATOM 1378 O O . ARG A 1 175 ? -3.349 5.429 -8.557 1.00 93.44 175 ARG A O 1
ATOM 1385 N N .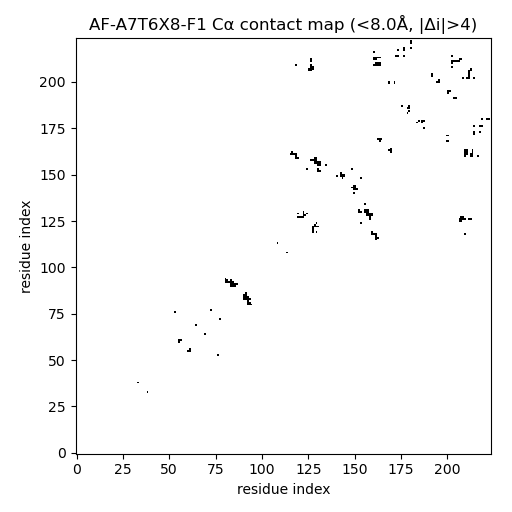 VAL A 1 176 ? -1.652 4.796 -7.242 1.00 93.38 176 VAL A N 1
ATOM 1386 C CA . VAL A 1 176 ? -0.608 5.065 -8.241 1.00 93.38 176 VAL A CA 1
ATOM 1387 C C . VAL A 1 176 ? -0.770 4.125 -9.429 1.00 93.38 176 VAL A C 1
ATOM 1389 O O . VAL A 1 176 ? -0.786 4.601 -10.557 1.00 93.38 176 VAL A O 1
ATOM 1392 N N . VAL A 1 177 ? -0.962 2.825 -9.193 1.00 94.94 177 VAL A N 1
ATOM 1393 C CA . VAL A 1 177 ? -1.150 1.838 -10.266 1.00 94.94 177 VAL A CA 1
ATOM 1394 C C . VAL A 1 177 ? -2.357 2.180 -11.137 1.00 94.94 177 VAL A C 1
ATOM 1396 O O . VAL A 1 177 ? -2.241 2.150 -12.357 1.00 94.94 177 VAL A O 1
ATOM 1399 N N . GLU A 1 178 ? -3.486 2.566 -10.538 1.00 94.19 178 GLU A N 1
ATOM 1400 C CA . GLU A 1 178 ? -4.681 2.987 -11.280 1.00 94.19 178 GLU A CA 1
ATOM 1401 C C . GLU A 1 178 ? -4.369 4.121 -12.271 1.00 94.19 178 GLU A C 1
ATOM 1403 O O . GLU A 1 178 ? -4.738 4.049 -13.445 1.00 94.19 178 GLU A O 1
ATOM 1408 N N . PHE A 1 179 ? -3.633 5.145 -11.831 1.00 94.75 179 PHE A N 1
ATOM 1409 C CA . PHE A 1 179 ? -3.253 6.253 -12.705 1.00 94.75 179 PHE A CA 1
ATOM 1410 C C . PHE A 1 179 ? -2.158 5.886 -13.710 1.00 94.75 179 PHE A C 1
ATOM 1412 O O . PHE A 1 179 ? -2.223 6.340 -14.848 1.00 94.75 179 PHE A O 1
ATOM 1419 N N . VAL A 1 180 ? -1.182 5.056 -13.336 1.00 94.75 180 VAL A N 1
ATOM 1420 C CA . VAL A 1 180 ? -0.113 4.608 -14.246 1.00 94.75 180 VAL A CA 1
ATOM 1421 C C . VAL A 1 180 ? -0.686 3.765 -15.386 1.00 94.75 180 VAL A C 1
ATOM 1423 O O . VAL A 1 180 ? -0.275 3.933 -16.528 1.00 94.75 180 VAL A O 1
ATOM 1426 N N . VAL A 1 181 ? -1.675 2.911 -15.115 1.00 94.25 181 VAL A N 1
ATOM 1427 C CA . 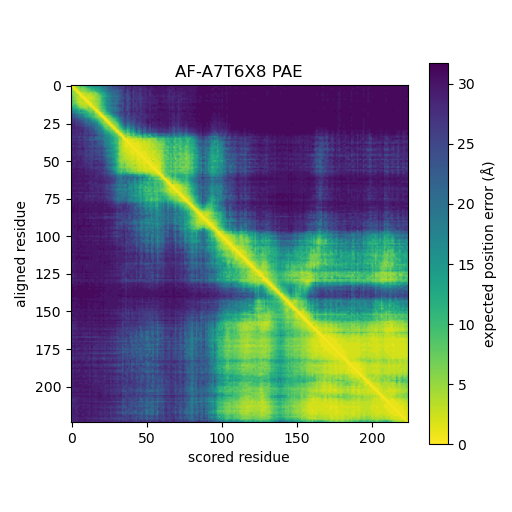VAL A 1 181 ? -2.356 2.129 -16.160 1.00 94.25 181 VAL A CA 1
ATOM 1428 C C . VAL A 1 181 ? -3.169 3.036 -17.090 1.00 94.25 181 VAL A C 1
ATOM 1430 O O . VAL A 1 181 ? -3.228 2.787 -18.291 1.00 94.25 181 VAL A O 1
ATOM 1433 N N . ARG A 1 182 ? -3.767 4.110 -16.560 1.00 93.88 182 ARG A N 1
ATOM 1434 C CA . ARG A 1 182 ? -4.599 5.038 -17.340 1.00 93.88 182 ARG A CA 1
ATOM 1435 C C . ARG A 1 182 ? -3.795 6.030 -18.190 1.00 93.88 182 ARG A C 1
ATOM 1437 O O . ARG A 1 182 ? -4.164 6.281 -19.330 1.00 93.88 182 ARG A O 1
ATOM 1444 N N . GLU A 1 183 ? -2.743 6.618 -17.626 1.00 93.56 183 GLU A N 1
ATOM 1445 C CA . GLU A 1 183 ? -1.935 7.687 -18.244 1.00 93.56 183 GLU A CA 1
ATOM 1446 C C . GLU A 1 183 ? -0.649 7.162 -18.908 1.00 93.56 183 GLU A C 1
ATOM 1448 O O . GLU A 1 183 ? -0.019 7.859 -19.705 1.00 93.56 183 GLU A O 1
ATOM 1453 N N . GLY A 1 184 ? -0.241 5.934 -18.580 1.00 93.00 184 GLY A N 1
ATOM 1454 C CA . GLY A 1 184 ? 0.954 5.282 -19.105 1.00 93.00 184 GLY A CA 1
ATOM 1455 C C . GLY A 1 184 ? 2.237 5.528 -18.290 1.00 93.00 184 GLY A C 1
ATOM 1456 O O . GLY A 1 184 ? 2.238 6.205 -17.258 1.00 93.00 184 GLY A O 1
ATOM 1457 N N . PRO A 1 185 ? 3.382 4.998 -18.764 1.00 92.62 185 PRO A N 1
ATOM 1458 C CA . PRO A 1 185 ? 4.654 5.001 -18.028 1.00 92.62 185 PRO A CA 1
ATOM 1459 C C . PRO A 1 185 ? 5.276 6.396 -17.858 1.00 92.62 185 PRO A C 1
ATOM 1461 O O . PRO A 1 185 ? 6.061 6.623 -16.939 1.00 92.62 185 PRO A O 1
ATOM 1464 N N . MET A 1 186 ? 4.895 7.368 -18.694 1.00 92.06 186 MET A N 1
ATOM 1465 C CA . MET A 1 186 ? 5.340 8.761 -18.541 1.00 92.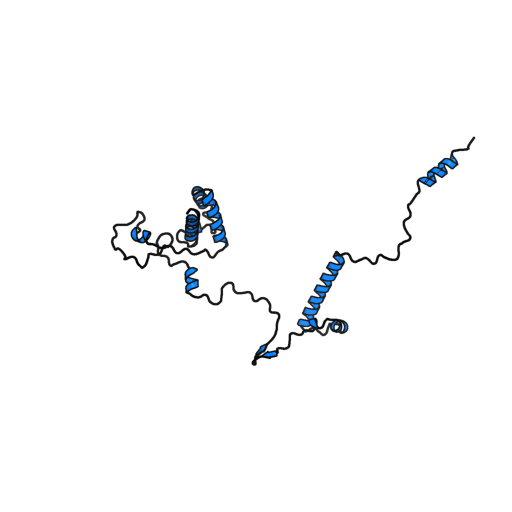06 186 MET A CA 1
ATOM 1466 C C . MET A 1 186 ? 4.861 9.365 -17.215 1.00 92.06 186 MET A C 1
ATOM 1468 O O . MET A 1 186 ? 5.564 10.169 -16.602 1.00 92.06 186 MET A O 1
ATOM 1472 N N . PHE A 1 187 ? 3.685 8.945 -16.741 1.00 93.75 187 PHE A N 1
ATOM 1473 C CA . PHE A 1 187 ? 3.13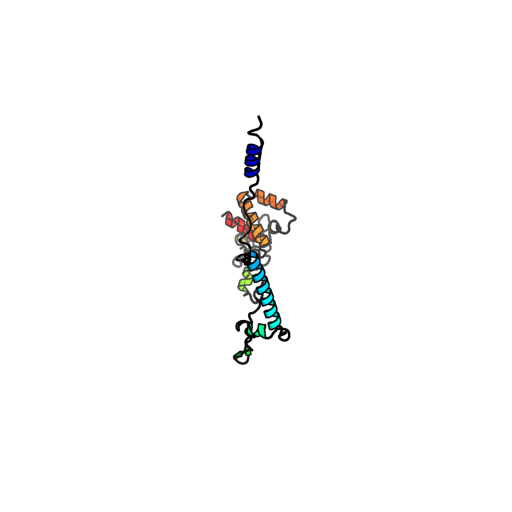5 9.386 -15.467 1.00 93.75 187 PHE A CA 1
ATOM 1474 C C . PHE A 1 187 ? 3.905 8.818 -14.269 1.00 93.75 187 PHE A C 1
ATOM 1476 O O . PHE A 1 187 ? 4.153 9.545 -13.307 1.00 93.75 187 PHE A O 1
ATOM 1483 N N . GLU A 1 188 ? 4.346 7.557 -14.344 1.00 92.12 188 GLU A N 1
ATOM 1484 C CA . GLU A 1 188 ? 5.207 6.943 -13.323 1.00 92.12 188 GLU A CA 1
ATOM 1485 C C . GLU A 1 188 ? 6.492 7.766 -13.143 1.00 92.12 188 GLU A C 1
ATOM 1487 O O . GLU A 1 188 ? 6.806 8.192 -12.029 1.00 92.12 188 GLU A O 1
ATOM 1492 N N . ALA A 1 189 ? 7.177 8.082 -14.247 1.00 91.75 189 ALA A N 1
ATOM 1493 C CA . ALA A 1 189 ? 8.391 8.898 -14.225 1.00 91.75 189 ALA A CA 1
ATOM 1494 C C . ALA A 1 189 ? 8.134 10.319 -13.690 1.00 91.75 189 ALA A C 1
ATOM 1496 O O . ALA A 1 189 ? 8.941 10.870 -12.936 1.00 91.75 189 ALA A O 1
ATOM 1497 N N . MET A 1 190 ? 6.990 10.918 -14.040 1.00 92.69 190 MET A N 1
ATOM 1498 C CA . MET A 1 190 ? 6.602 12.239 -13.545 1.00 92.69 190 MET A CA 1
ATOM 1499 C C . MET A 1 190 ? 6.399 12.240 -12.025 1.00 92.69 190 MET A C 1
ATOM 1501 O O . MET A 1 190 ? 6.881 13.144 -11.339 1.00 92.69 190 MET A O 1
ATOM 1505 N N . ILE A 1 191 ? 5.713 11.227 -11.490 1.00 93.12 191 ILE A N 1
ATOM 1506 C CA . ILE A 1 191 ? 5.514 11.066 -10.048 1.00 93.12 191 ILE A CA 1
ATOM 1507 C C . ILE A 1 191 ? 6.842 10.820 -9.331 1.00 93.12 191 ILE A C 1
ATOM 1509 O O . ILE A 1 191 ? 7.076 11.438 -8.294 1.00 93.12 191 ILE A O 1
ATOM 1513 N N . MET A 1 192 ? 7.713 9.965 -9.874 1.00 91.00 192 MET A N 1
ATOM 1514 C CA . MET A 1 192 ? 9.023 9.684 -9.277 1.00 91.00 192 MET A CA 1
ATOM 1515 C C . MET A 1 192 ? 9.846 10.965 -9.103 1.00 91.00 192 MET A C 1
ATOM 1517 O O . MET A 1 192 ? 10.369 11.229 -8.025 1.00 91.00 192 MET A O 1
ATOM 1521 N N . ASN A 1 193 ? 9.901 11.818 -10.126 1.00 90.81 193 ASN A N 1
ATOM 1522 C CA . ASN A 1 193 ? 10.634 13.081 -10.028 1.00 90.81 193 ASN A CA 1
ATOM 1523 C C . ASN A 1 193 ? 9.970 14.080 -9.069 1.00 90.81 193 ASN A C 1
ATOM 1525 O O . ASN A 1 193 ? 10.653 14.848 -8.394 1.00 90.81 193 ASN A O 1
ATOM 1529 N N . ARG A 1 194 ? 8.636 14.079 -9.000 1.00 90.88 194 ARG A N 1
ATOM 1530 C CA . ARG A 1 194 ? 7.870 15.002 -8.155 1.00 90.88 194 ARG A CA 1
ATOM 1531 C C . ARG A 1 194 ? 7.955 14.662 -6.665 1.00 90.88 194 ARG A C 1
ATOM 1533 O O . ARG A 1 194 ? 8.016 15.570 -5.843 1.00 90.88 194 ARG A O 1
ATOM 1540 N N . GLU A 1 195 ? 7.927 13.379 -6.319 1.00 89.88 195 GLU A N 1
ATOM 1541 C CA . GLU A 1 195 ? 7.721 12.892 -4.945 1.00 89.88 195 GLU A CA 1
ATOM 1542 C C . GLU A 1 195 ? 8.967 12.209 -4.353 1.00 89.88 195 GLU A C 1
ATOM 1544 O O . GLU A 1 195 ? 8.867 11.446 -3.394 1.00 89.88 195 GLU A O 1
ATOM 1549 N N . ILE A 1 196 ? 10.160 12.520 -4.873 1.00 89.12 196 ILE A N 1
ATOM 1550 C CA . ILE A 1 196 ? 11.437 11.917 -4.446 1.00 89.12 196 ILE A CA 1
ATOM 1551 C C . ILE A 1 196 ? 11.732 12.054 -2.946 1.00 89.12 196 ILE A C 1
ATOM 1553 O O . ILE A 1 196 ? 12.322 11.169 -2.334 1.00 89.12 196 ILE A O 1
ATOM 1557 N N . ASN A 1 197 ? 11.269 13.140 -2.328 1.00 89.75 197 ASN A N 1
ATOM 1558 C CA . ASN A 1 197 ? 11.500 13.415 -0.909 1.00 89.75 197 ASN A CA 1
ATOM 1559 C C . ASN A 1 197 ? 10.408 12.835 0.005 1.00 89.75 197 ASN A C 1
ATOM 1561 O O . ASN A 1 197 ? 10.481 12.989 1.225 1.00 89.75 197 ASN A O 1
ATOM 1565 N N . ASN A 1 198 ? 9.366 12.213 -0.553 1.00 89.50 198 ASN A N 1
ATOM 1566 C CA . ASN A 1 198 ? 8.220 11.759 0.221 1.00 89.50 198 ASN A CA 1
ATOM 1567 C C . ASN A 1 198 ? 8.414 10.312 0.704 1.00 89.50 198 ASN A C 1
ATOM 1569 O O . ASN A 1 198 ? 8.411 9.384 -0.109 1.00 89.50 198 ASN A O 1
ATOM 1573 N N . PRO A 1 199 ? 8.478 10.064 2.027 1.00 87.06 199 PRO A N 1
ATOM 1574 C CA . PRO A 1 199 ? 8.688 8.718 2.554 1.00 87.06 199 PRO A CA 1
ATOM 1575 C C . PRO A 1 199 ? 7.542 7.756 2.213 1.00 87.06 199 PRO A C 1
ATOM 1577 O O . PRO A 1 199 ? 7.764 6.552 2.126 1.00 87.06 199 PRO A O 1
ATOM 1580 N N . LYS A 1 200 ? 6.322 8.259 1.965 1.00 85.25 200 LYS A N 1
ATOM 1581 C CA . LYS A 1 200 ? 5.171 7.420 1.583 1.00 85.25 200 LYS A CA 1
ATOM 1582 C C . LYS A 1 200 ? 5.300 6.830 0.180 1.00 85.25 200 LYS A C 1
ATOM 1584 O O . LYS A 1 200 ? 4.663 5.823 -0.107 1.00 85.25 200 LYS A O 1
ATOM 1589 N N . MET A 1 201 ? 6.095 7.462 -0.684 1.00 87.75 201 MET A N 1
ATOM 1590 C CA . MET A 1 201 ? 6.329 7.031 -2.066 1.00 87.75 201 MET A CA 1
ATOM 1591 C C . MET A 1 201 ? 7.703 6.386 -2.241 1.00 87.75 201 MET A C 1
ATOM 1593 O O . MET A 1 201 ? 8.132 6.126 -3.361 1.00 87.75 201 MET A O 1
ATOM 1597 N N . ARG A 1 202 ? 8.368 6.052 -1.126 1.00 90.19 202 ARG A N 1
ATOM 1598 C CA . ARG A 1 202 ? 9.663 5.371 -1.116 1.00 90.19 202 ARG A CA 1
ATOM 1599 C C . ARG A 1 202 ? 9.651 4.063 -1.913 1.00 90.19 202 ARG A C 1
ATOM 1601 O O . ARG A 1 202 ? 10.647 3.748 -2.557 1.00 90.19 202 ARG A O 1
ATOM 1608 N N . PHE A 1 203 ? 8.521 3.350 -1.922 1.00 91.25 203 PHE A N 1
ATOM 1609 C CA . PHE A 1 203 ? 8.355 2.099 -2.669 1.00 91.25 203 PHE A CA 1
ATOM 1610 C C . PHE A 1 203 ? 8.595 2.248 -4.180 1.00 91.25 203 PHE A C 1
ATOM 1612 O O . PHE A 1 203 ? 8.823 1.251 -4.848 1.00 91.25 203 PHE A O 1
ATOM 1619 N N . LEU A 1 204 ? 8.549 3.457 -4.750 1.00 90.81 204 LEU A N 1
ATOM 1620 C CA . LEU A 1 204 ? 8.877 3.668 -6.164 1.00 90.81 204 LEU A CA 1
ATOM 1621 C C . LEU A 1 204 ? 10.386 3.633 -6.439 1.00 90.81 204 LEU A C 1
ATOM 1623 O O . LEU A 1 204 ? 10.780 3.297 -7.550 1.00 90.81 204 LEU A O 1
ATOM 1627 N N . PHE A 1 205 ? 11.214 3.961 -5.446 1.00 89.38 205 PHE A N 1
ATOM 1628 C CA . PHE A 1 205 ? 12.667 4.093 -5.602 1.00 89.38 205 PHE A CA 1
ATOM 1629 C C . PHE A 1 205 ? 13.437 2.878 -5.072 1.00 89.38 205 PHE A C 1
ATOM 1631 O O . PHE A 1 205 ? 14.543 2.596 -5.527 1.00 89.38 205 PHE A O 1
ATOM 1638 N N . ASP A 1 206 ? 12.876 2.173 -4.089 1.00 87.62 206 ASP A N 1
ATOM 1639 C CA . ASP A 1 206 ? 13.548 1.076 -3.395 1.00 87.62 206 ASP A CA 1
ATOM 1640 C C . ASP A 1 206 ? 13.243 -0.281 -4.051 1.00 87.62 206 ASP A C 1
ATOM 1642 O O . ASP A 1 206 ? 12.306 -0.978 -3.662 1.00 87.62 206 ASP A O 1
ATOM 1646 N N . ASN A 1 207 ? 14.042 -0.664 -5.051 1.00 85.06 207 ASN A N 1
ATOM 1647 C CA . ASN A 1 207 ? 13.826 -1.871 -5.867 1.00 85.06 207 ASN A CA 1
ATOM 1648 C C . ASN A 1 207 ? 13.940 -3.203 -5.099 1.00 85.06 207 ASN A C 1
ATOM 1650 O O . ASN A 1 207 ? 13.558 -4.243 -5.633 1.00 85.06 207 ASN A O 1
ATOM 1654 N N . GLN A 1 208 ? 14.501 -3.188 -3.887 1.00 81.12 208 GLN A N 1
ATOM 1655 C CA . GLN A 1 208 ? 14.659 -4.373 -3.033 1.00 81.12 208 GLN A CA 1
ATOM 1656 C C . GLN A 1 208 ? 13.556 -4.473 -1.970 1.00 81.12 208 GLN A C 1
ATOM 1658 O O . GLN A 1 208 ? 13.412 -5.502 -1.311 1.00 81.12 208 GLN A O 1
ATOM 1663 N N . SER A 1 209 ? 12.762 -3.413 -1.799 1.00 87.75 209 SER A N 1
ATOM 1664 C CA . SER A 1 209 ? 11.644 -3.407 -0.862 1.00 87.75 209 SER A CA 1
ATOM 1665 C C . SER A 1 209 ? 10.512 -4.324 -1.333 1.00 87.75 209 SER A C 1
ATOM 1667 O O . SER A 1 209 ? 10.170 -4.376 -2.518 1.00 87.75 209 SER A O 1
ATOM 1669 N N . HIS A 1 210 ? 9.873 -5.023 -0.393 1.00 88.50 210 HIS A N 1
ATOM 1670 C CA . HIS A 1 210 ? 8.717 -5.861 -0.715 1.00 88.50 210 HIS A CA 1
ATOM 1671 C C . HIS A 1 210 ? 7.523 -5.021 -1.198 1.00 88.50 210 HIS A C 1
ATOM 1673 O O . HIS A 1 210 ? 6.703 -5.503 -1.979 1.00 88.50 210 HIS A O 1
ATOM 1679 N N . GLU A 1 211 ? 7.433 -3.749 -0.795 1.00 91.94 211 GLU A N 1
ATOM 1680 C CA . GLU A 1 211 ? 6.452 -2.804 -1.324 1.00 91.94 211 GLU A CA 1
ATOM 1681 C C . GLU A 1 211 ? 6.644 -2.535 -2.819 1.00 91.94 211 GLU A C 1
ATOM 1683 O O . GLU A 1 211 ? 5.653 -2.484 -3.552 1.00 91.94 211 GLU A O 1
ATOM 1688 N N . HIS A 1 212 ? 7.891 -2.398 -3.285 1.00 91.25 212 HIS A N 1
ATOM 1689 C CA . HIS A 1 212 ? 8.182 -2.233 -4.709 1.00 91.25 212 HIS A CA 1
ATOM 1690 C C . HIS A 1 212 ? 7.826 -3.488 -5.501 1.00 91.25 212 HIS A C 1
ATOM 1692 O O . HIS A 1 212 ? 7.171 -3.401 -6.542 1.00 91.25 212 HIS A O 1
ATOM 1698 N N . THR A 1 213 ? 8.198 -4.662 -4.984 1.00 91.31 213 THR A N 1
ATOM 1699 C CA . THR A 1 213 ? 7.848 -5.953 -5.587 1.00 91.31 213 THR A CA 1
ATOM 1700 C C . THR A 1 213 ? 6.333 -6.101 -5.730 1.00 91.31 213 THR A C 1
ATOM 1702 O O . THR A 1 213 ? 5.843 -6.441 -6.808 1.00 91.31 213 THR A O 1
ATOM 1705 N N . TYR A 1 214 ? 5.569 -5.760 -4.686 1.00 92.81 214 TYR A N 1
ATOM 1706 C CA . TYR A 1 214 ? 4.107 -5.758 -4.744 1.00 92.81 214 TYR A CA 1
ATOM 1707 C C . TYR A 1 214 ? 3.556 -4.750 -5.761 1.00 92.81 214 TYR A C 1
ATOM 1709 O O . TYR A 1 214 ? 2.645 -5.085 -6.516 1.00 92.81 214 TYR A O 1
ATOM 1717 N N . TYR A 1 215 ? 4.110 -3.534 -5.823 1.00 93.81 215 TYR A N 1
ATOM 1718 C CA . TYR A 1 215 ? 3.725 -2.522 -6.811 1.00 93.81 215 TYR A CA 1
ATOM 1719 C C . TYR A 1 215 ? 3.929 -3.014 -8.253 1.00 93.81 215 TYR A C 1
ATOM 1721 O O . TYR A 1 215 ? 2.999 -2.945 -9.058 1.00 93.81 215 TYR A O 1
ATOM 1729 N N . ARG A 1 216 ? 5.106 -3.571 -8.570 1.00 92.44 216 ARG A N 1
ATOM 1730 C CA . ARG A 1 216 ? 5.425 -4.107 -9.904 1.00 92.44 216 ARG A CA 1
ATOM 1731 C C . ARG A 1 216 ? 4.550 -5.297 -10.268 1.00 92.44 216 ARG A C 1
ATOM 1733 O O . ARG A 1 216 ? 3.995 -5.320 -11.364 1.00 92.44 216 ARG A O 1
ATOM 1740 N N . TRP A 1 217 ? 4.368 -6.238 -9.342 1.00 91.81 217 TRP A N 1
ATOM 1741 C CA . TRP A 1 217 ? 3.464 -7.368 -9.538 1.00 91.81 217 TRP A CA 1
ATOM 1742 C C . TRP A 1 217 ? 2.029 -6.900 -9.790 1.00 91.81 217 TRP A C 1
ATOM 1744 O O . TRP A 1 217 ? 1.365 -7.401 -10.696 1.00 91.81 217 TRP A O 1
ATOM 1754 N N . ARG A 1 218 ? 1.550 -5.909 -9.029 1.00 93.94 218 ARG A N 1
ATOM 1755 C CA . ARG A 1 218 ? 0.196 -5.374 -9.187 1.00 93.94 218 ARG A CA 1
ATOM 1756 C C . ARG A 1 218 ? 0.014 -4.673 -10.529 1.00 93.94 218 ARG A C 1
ATOM 1758 O O . ARG A 1 218 ? -1.031 -4.850 -11.147 1.00 93.94 218 ARG A O 1
ATOM 1765 N N . LEU A 1 219 ? 1.012 -3.909 -10.969 1.00 93.12 219 LEU A N 1
ATOM 1766 C CA . LEU A 1 219 ? 1.018 -3.255 -12.275 1.00 93.12 219 LEU A CA 1
ATOM 1767 C C . LEU A 1 219 ? 1.000 -4.290 -13.410 1.00 93.12 219 LEU A C 1
ATOM 1769 O O . LEU A 1 219 ? 0.162 -4.196 -14.300 1.00 93.12 219 LEU A O 1
ATOM 1773 N N . TYR A 1 220 ? 1.859 -5.311 -13.333 1.00 91.44 220 TYR A N 1
ATOM 1774 C CA . TYR A 1 220 ? 1.900 -6.420 -14.292 1.00 91.44 220 TYR A CA 1
ATOM 1775 C C . TYR A 1 220 ? 0.570 -7.181 -14.350 1.00 91.44 220 TYR A C 1
ATOM 1777 O O . TYR A 1 220 ? 0.017 -7.373 -15.425 1.00 91.44 220 TYR A O 1
ATOM 1785 N N . SER A 1 221 ? 0.003 -7.517 -13.189 1.00 92.50 221 SER A N 1
ATOM 1786 C CA . SER A 1 221 ? -1.252 -8.274 -13.084 1.00 92.50 221 SER A CA 1
ATOM 1787 C C . SER A 1 221 ? -2.470 -7.544 -13.650 1.00 92.50 221 SER A C 1
ATOM 1789 O O . SER A 1 221 ? -3.477 -8.183 -13.922 1.00 92.50 221 SER A O 1
ATOM 1791 N N . ILE A 1 222 ? -2.431 -6.211 -13.741 1.00 92.25 222 ILE A N 1
ATOM 1792 C CA . ILE A 1 222 ? -3.523 -5.413 -14.323 1.00 92.25 222 ILE A CA 1
ATOM 1793 C C . ILE A 1 222 ? -3.324 -5.212 -15.830 1.00 92.25 222 ILE A C 1
ATOM 1795 O O . ILE A 1 222 ? -4.299 -5.022 -16.550 1.00 92.25 222 ILE A O 1
ATOM 1799 N N . LEU A 1 223 ? -2.074 -5.211 -16.297 1.00 88.12 223 LEU A N 1
ATOM 1800 C CA . LEU A 1 223 ? -1.738 -5.050 -17.713 1.00 88.12 223 LEU A CA 1
ATOM 1801 C C . LEU A 1 223 ? -1.868 -6.349 -18.519 1.00 88.12 223 LEU A C 1
ATOM 1803 O O . LEU A 1 223 ? -1.937 -6.280 -19.745 1.00 88.12 223 LEU A O 1
ATOM 1807 N N . GLN A 1 224 ? -1.852 -7.497 -17.842 1.00 80.25 224 GLN A N 1
ATOM 1808 C CA . GLN A 1 224 ? -2.021 -8.824 -18.429 1.00 80.25 224 GLN A CA 1
ATOM 1809 C C . GLN A 1 224 ? -3.490 -9.155 -18.692 1.00 80.25 224 GLN A C 1
ATOM 1811 O O . GLN A 1 224 ? -3.754 -9.728 -19.773 1.00 80.25 224 GLN A O 1
#

pLDDT: mean 73.76, std 15.66, range [33.81, 94.94]